Protein AF-A0A3D2IBA3-F1 (afdb_monomer)

Foldseek 3Di:
DPPPPADVPRDLADLVQQDAEDDPPDDFWDADADDDDPVNVVVLVVCCVPPVPDDDDDDPTRRDDDALVSLVVLLVSLLVTAQLNCRNCVVYDDPPDDQRRHSPNVVCPVVVSDDLVNSLVVLVVSCVVDVRPPNSSSVVNCVRPPVVVVVVVCCVVQPVVVVPDDPPPDDDDDDDD

Solvent-accessible surface area (backbone atoms only — not comparable to full-atom values): 10872 Å² total; per-residue (Å²): 110,41,86,88,89,32,44,62,93,74,51,94,71,48,70,86,63,20,65,39,76,69,59,93,85,61,80,68,53,83,78,86,63,48,81,76,44,74,67,55,55,53,50,49,53,51,45,51,76,76,46,71,88,52,93,80,80,90,69,88,68,39,82,64,56,89,46,48,69,53,39,51,52,49,52,50,50,26,57,77,56,21,37,56,48,24,14,40,38,63,71,44,83,52,99,92,55,93,56,64,37,60,68,82,49,63,70,39,46,75,74,62,48,37,53,72,64,60,54,49,52,49,52,55,52,49,46,73,80,37,97,46,42,62,41,15,54,51,48,57,46,40,50,52,74,40,53,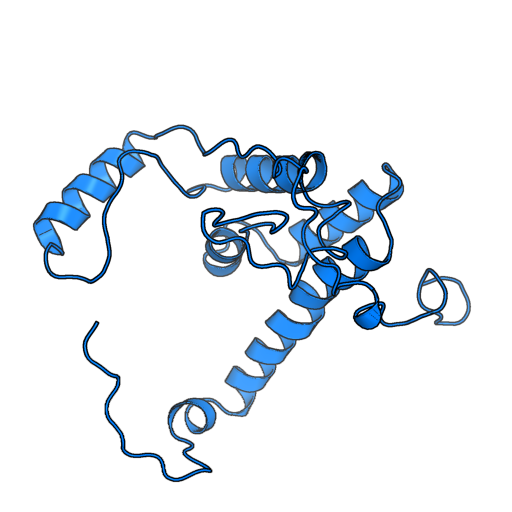51,47,50,53,51,54,47,44,74,75,47,46,69,51,76,79,66,67,59,94,84,67,80,79,80,74,84,75,88,131

Secondary structure (DSSP, 8-state):
-BTTTBPTTS-S--GGGS-PPPPTTPPPPP--PPPPPHHHHHHHHHHHHHHTTSSS---SS--S--SHHHHHHHHHHHHHHTGGGTTTTTT---TT-S-TT----HHHHHTTSS-HHHHHHHHHHHHHHS---HHHHHHHHIIIIIIIHHHHHHHHHHTHHHHH--TT---PPPPP-

pLDDT: mean 95.17, std 5.95, range [56.62, 98.75]

Sequence (177 aa):
IEGDDNPVGGDWTYDKDNRKKYPKKKAPPNIEFPEETDFYKKAREYVEENFANNYGELVEIQLYPTDFESSRKWLQQFFEQRFDEFGPYEDAIVSDKRILNHSVLTPMLNVGLLTPQFVVDGALKYAQENDIRINSLEGFIRQIIGWREFMRGLYEKKGTQERTENFWGFDRKIPDS

Nearest PDB structures (foldseek):
  8ijy-assembly1_A  TM=9.548E-01  e=8.605E-10  Synechococcus elongatus PCC 7942 = FACHB-805
  3zxs-assembly3_C  TM=9.561E-01  e=1.153E-09  Cereibacter sphaeroides 2.4.1
  5kcm-assembly2_B  TM=9.589E-01  e=1.842E-09  Agrobacterium fabrum str. C58
  3zxs-assembly2_B  TM=9.062E-01  e=4.986E-09  Cereibacter sphaeroides 2.4.1
  4dja-assembly1_A  TM=9.562E-01  e=4.615E-08  Agrobacterium fabrum str. C58

Mean predicted aligned error: 4.06 Å

Structure (mmCIF, N/CA/C/O backbone):
data_AF-A0A3D2IBA3-F1
#
_entry.id   AF-A0A3D2IBA3-F1
#
loop_
_atom_site.group_PDB
_atom_site.id
_atom_site.type_symbol
_atom_site.label_atom_id
_atom_site.label_alt_id
_atom_site.label_comp_id
_atom_site.label_asym_id
_atom_site.label_entity_id
_atom_site.label_seq_id
_atom_site.pdbx_PDB_ins_code
_atom_site.Cartn_x
_atom_site.Cartn_y
_atom_site.Cartn_z
_atom_site.occupancy
_atom_site.B_iso_or_equiv
_atom_site.auth_seq_id
_atom_site.auth_comp_id
_atom_site.auth_asym_id
_atom_site.auth_atom_id
_atom_site.pdbx_PDB_model_num
ATOM 1 N N . ILE A 1 1 ? 1.642 -6.058 23.856 1.00 58.66 1 ILE A N 1
ATOM 2 C CA . ILE A 1 1 ? 1.523 -7.224 24.753 1.00 58.66 1 ILE A CA 1
ATOM 3 C C . ILE A 1 1 ? 0.960 -6.674 26.047 1.00 58.66 1 ILE A C 1
ATOM 5 O O . ILE A 1 1 ? 1.588 -5.795 26.632 1.00 58.66 1 ILE A O 1
ATOM 9 N N . GLU A 1 2 ? -0.261 -7.065 26.396 1.00 63.31 2 GLU A N 1
ATOM 10 C CA . GLU A 1 2 ? -0.737 -6.908 27.774 1.00 63.31 2 GLU A CA 1
ATOM 11 C C . GLU A 1 2 ? -0.032 -7.982 28.614 1.00 63.31 2 GLU A C 1
ATOM 13 O O . GLU A 1 2 ? 0.415 -8.981 28.053 1.00 63.31 2 GLU A O 1
ATOM 18 N N . GLY A 1 3 ? 0.163 -7.759 29.916 1.00 56.62 3 GLY A N 1
ATOM 19 C CA . GLY A 1 3 ? 0.902 -8.699 30.772 1.00 56.62 3 GLY A CA 1
ATOM 20 C C . GLY A 1 3 ? 0.504 -10.174 30.568 1.00 56.62 3 GLY A C 1
ATOM 21 O O . GLY A 1 3 ? -0.624 -10.478 30.176 1.00 56.62 3 GLY A O 1
ATOM 22 N N . ASP A 1 4 ? 1.454 -11.073 30.838 1.00 69.69 4 ASP A N 1
ATOM 23 C CA . ASP A 1 4 ? 1.358 -12.533 30.652 1.00 69.69 4 ASP A CA 1
ATOM 24 C C . ASP A 1 4 ? 1.342 -13.017 29.185 1.00 69.69 4 ASP A C 1
ATOM 26 O O . ASP A 1 4 ? 0.601 -13.933 28.839 1.00 69.69 4 ASP A O 1
ATOM 30 N N . ASP A 1 5 ? 2.170 -12.419 28.317 1.00 82.81 5 ASP A N 1
ATOM 31 C CA . ASP A 1 5 ? 2.342 -12.808 26.900 1.00 82.81 5 ASP A CA 1
ATOM 32 C C . ASP A 1 5 ? 1.054 -12.762 26.051 1.00 82.81 5 ASP A C 1
ATOM 34 O O . ASP A 1 5 ? 0.981 -13.342 24.964 1.00 82.81 5 ASP A O 1
ATOM 38 N N . ASN A 1 6 ? 0.039 -12.024 26.508 1.00 85.94 6 ASN A N 1
ATOM 39 C CA . ASN A 1 6 ? -1.243 -11.929 25.821 1.00 85.94 6 ASN A CA 1
ATOM 40 C C . ASN A 1 6 ? -1.256 -10.799 24.773 1.00 85.94 6 ASN A C 1
ATOM 42 O O . ASN A 1 6 ? -0.669 -9.720 24.976 1.00 85.94 6 ASN A O 1
ATOM 46 N N . PRO A 1 7 ? -1.940 -11.004 23.632 1.00 90.75 7 PRO A N 1
ATOM 47 C CA . PRO A 1 7 ? -2.146 -9.941 22.664 1.00 90.75 7 PRO A CA 1
ATOM 48 C C . PRO A 1 7 ? -3.052 -8.861 23.266 1.00 90.75 7 PRO A C 1
ATOM 50 O O . PRO A 1 7 ? -3.973 -9.144 24.032 1.00 90.75 7 PRO A O 1
ATOM 53 N N . VAL A 1 8 ? -2.786 -7.607 22.900 1.00 87.12 8 VAL A N 1
ATOM 54 C CA . VAL A 1 8 ? -3.670 -6.485 23.253 1.00 87.12 8 VAL A CA 1
ATOM 55 C C . VAL A 1 8 ? -5.057 -6.774 22.677 1.00 87.12 8 VAL A C 1
ATOM 57 O O . VAL A 1 8 ? -5.151 -7.187 21.524 1.00 87.12 8 VAL A O 1
ATOM 60 N N . GLY A 1 9 ? -6.114 -6.580 23.470 1.00 87.38 9 GLY A N 1
ATOM 61 C CA . GLY A 1 9 ? -7.497 -6.859 23.058 1.00 87.38 9 GLY A CA 1
ATOM 62 C C . GLY A 1 9 ? -7.925 -8.334 23.089 1.00 87.38 9 GLY A C 1
ATOM 63 O O . GLY A 1 9 ? -9.082 -8.628 22.781 1.00 87.38 9 GLY A O 1
ATOM 64 N N . GLY A 1 10 ? -7.039 -9.250 23.490 1.00 90.75 10 GLY A N 1
ATOM 65 C CA . GLY A 1 10 ? -7.365 -10.644 23.810 1.00 90.75 10 GLY A CA 1
ATOM 66 C C . GLY A 1 10 ? -7.195 -11.657 22.674 1.00 90.75 10 GLY A C 1
ATOM 67 O O . GLY A 1 10 ? -6.967 -12.829 22.965 1.00 90.75 10 GLY A O 1
ATOM 68 N N . ASP A 1 11 ? -7.211 -11.232 21.408 1.00 92.12 11 ASP A N 1
ATOM 69 C CA . ASP A 1 11 ? -7.050 -12.122 20.253 1.00 92.12 11 ASP A CA 1
ATOM 70 C C . ASP A 1 11 ? -5.811 -11.766 19.420 1.00 92.12 11 ASP A C 1
ATOM 72 O O . ASP A 1 11 ? -5.468 -10.604 19.219 1.00 92.12 11 ASP A O 1
ATOM 76 N N . TRP A 1 12 ? -5.140 -12.788 18.882 1.00 90.00 12 TRP A N 1
ATOM 77 C CA . TRP A 1 12 ? -3.989 -12.603 17.985 1.00 90.00 12 TRP A CA 1
ATOM 78 C C . TRP A 1 12 ? -4.382 -12.131 16.584 1.00 90.00 12 TRP A C 1
ATOM 80 O O . TRP A 1 12 ? -3.519 -11.695 15.827 1.00 90.00 12 TRP A O 1
ATOM 90 N N . THR A 1 13 ? -5.652 -12.276 16.204 1.00 93.12 13 THR A N 1
ATOM 91 C CA . THR A 1 13 ? -6.129 -11.882 14.881 1.00 93.12 13 THR A CA 1
ATOM 92 C C . THR A 1 13 ? -7.602 -11.503 14.893 1.00 93.12 13 THR A C 1
ATOM 94 O O . THR A 1 13 ? -8.427 -12.202 15.482 1.00 93.12 13 THR A O 1
ATOM 97 N N . TYR A 1 14 ? -7.930 -10.439 14.159 1.00 94.75 14 TYR A N 1
A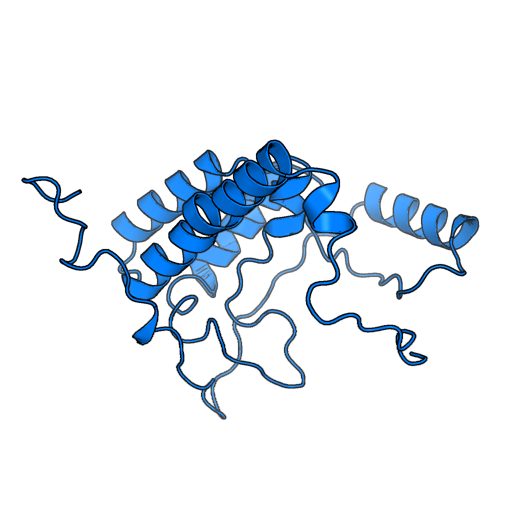TOM 98 C CA . TYR A 1 14 ? -9.297 -9.948 13.966 1.00 94.75 14 TYR A CA 1
ATOM 99 C C . TYR A 1 14 ? -9.740 -10.026 12.495 1.00 94.75 14 TYR A C 1
ATOM 101 O O . TYR A 1 14 ? -10.667 -9.344 12.071 1.00 94.75 14 TYR A O 1
ATOM 109 N N . ASP A 1 15 ? -9.101 -10.887 11.694 1.00 92.50 15 ASP A N 1
ATOM 110 C CA . ASP A 1 15 ? -9.332 -11.018 10.244 1.00 92.50 15 ASP A CA 1
ATOM 111 C C . ASP A 1 15 ? -10.808 -11.246 9.863 1.00 92.50 15 ASP A C 1
ATOM 113 O O . ASP A 1 15 ? -11.286 -10.800 8.820 1.00 92.50 15 ASP A O 1
ATOM 117 N N . LYS A 1 16 ? -11.572 -11.911 10.739 1.00 93.19 16 LYS A N 1
ATOM 118 C CA . LYS A 1 16 ? -13.008 -12.156 10.532 1.00 93.19 16 LYS A CA 1
ATOM 119 C C . LYS A 1 16 ? -13.828 -10.862 10.488 1.00 93.19 16 LYS A C 1
ATOM 121 O O . LYS A 1 16 ? -14.865 -10.837 9.825 1.00 93.19 16 LYS A O 1
ATOM 126 N N . ASP A 1 17 ? -13.358 -9.803 11.142 1.00 93.56 17 ASP A N 1
ATOM 127 C CA . ASP A 1 17 ? -14.029 -8.505 11.202 1.00 93.56 17 ASP A CA 1
ATOM 128 C C . ASP A 1 17 ? -13.698 -7.604 9.997 1.00 93.56 17 ASP A C 1
ATOM 130 O O . ASP A 1 17 ? -14.355 -6.574 9.800 1.00 93.56 17 ASP A O 1
ATOM 134 N N . ASN A 1 18 ? -12.745 -8.015 9.147 1.00 94.69 18 ASN A N 1
ATOM 135 C CA . ASN A 1 18 ? -12.189 -7.215 8.048 1.00 94.69 18 ASN A CA 1
ATOM 136 C C . ASN A 1 18 ? -12.875 -7.426 6.682 1.00 94.69 18 ASN A C 1
ATOM 138 O O . ASN A 1 18 ? -12.339 -7.113 5.622 1.00 94.69 18 ASN A O 1
ATOM 142 N N . ARG A 1 19 ? -14.099 -7.967 6.695 1.00 94.94 19 ARG A N 1
ATOM 143 C CA . ARG A 1 19 ? -14.798 -8.450 5.487 1.00 94.94 19 ARG A CA 1
ATOM 144 C C . ARG A 1 19 ? -16.116 -7.733 5.211 1.00 94.94 19 ARG A C 1
ATOM 146 O O . ARG A 1 19 ? -17.029 -8.297 4.595 1.00 94.94 19 ARG A O 1
ATOM 153 N N . LYS A 1 20 ? -16.293 -6.512 5.724 1.00 95.62 20 LYS A N 1
ATOM 154 C CA . LYS A 1 20 ? -17.552 -5.779 5.537 1.00 95.62 20 LYS A CA 1
ATOM 155 C C . LYS A 1 20 ? -17.635 -5.252 4.108 1.00 95.62 20 LYS A C 1
ATOM 157 O O . LYS A 1 20 ? -16.660 -4.834 3.494 1.00 95.62 20 LYS A O 1
ATOM 162 N N . LYS A 1 21 ? -18.858 -5.222 3.578 1.00 95.38 21 LYS A N 1
ATOM 163 C CA . LYS A 1 21 ? -19.135 -4.582 2.288 1.00 95.38 21 LYS A CA 1
ATOM 164 C C . LYS A 1 21 ? -18.985 -3.070 2.415 1.00 95.38 21 LYS A C 1
ATOM 166 O O . LYS A 1 21 ? -19.461 -2.491 3.394 1.00 95.38 21 LYS A O 1
ATOM 171 N N . TYR A 1 22 ? -18.439 -2.435 1.380 1.00 95.38 22 TYR A N 1
ATOM 172 C CA . TYR A 1 22 ? -18.417 -0.978 1.308 1.00 95.38 22 TYR A CA 1
ATOM 173 C C . TYR A 1 22 ? -19.853 -0.416 1.293 1.00 95.38 22 TYR A C 1
ATOM 175 O O . TYR A 1 22 ? -20.671 -0.861 0.475 1.00 95.38 22 TYR A O 1
ATOM 183 N N . PRO A 1 23 ? -20.218 0.540 2.168 1.00 95.38 23 PRO A N 1
ATOM 184 C CA . PRO A 1 23 ? -21.577 1.062 2.203 1.00 95.38 23 PRO A CA 1
ATOM 185 C C . PRO A 1 23 ? -21.908 1.851 0.930 1.00 95.38 23 PRO A C 1
ATOM 187 O O . PRO A 1 23 ? -21.215 2.800 0.579 1.00 95.38 23 PRO A O 1
ATOM 190 N N . LYS A 1 24 ? -23.032 1.525 0.275 1.00 90.88 24 LYS A N 1
ATOM 191 C CA . LYS A 1 24 ? -23.434 2.101 -1.030 1.00 90.88 24 LYS A CA 1
ATOM 192 C C . LYS A 1 24 ? -23.484 3.634 -1.092 1.00 90.88 24 LYS A C 1
ATOM 194 O O . LYS A 1 24 ? -23.355 4.194 -2.170 1.00 90.88 24 LYS A O 1
ATOM 199 N N . LYS A 1 25 ? -23.761 4.300 0.033 1.00 92.12 25 LYS A N 1
ATOM 200 C CA . LYS A 1 25 ? -23.906 5.766 0.121 1.00 92.12 25 LYS A CA 1
ATOM 201 C C . LYS A 1 25 ? -22.708 6.453 0.778 1.00 92.12 25 LYS A C 1
ATOM 203 O O . LYS A 1 25 ? -22.744 7.664 0.968 1.00 92.12 25 LYS A O 1
ATOM 208 N N . LYS A 1 26 ? -21.688 5.694 1.182 1.00 93.88 26 LYS A N 1
ATOM 209 C CA . LYS A 1 26 ? -20.496 6.254 1.811 1.00 93.88 26 LYS A CA 1
ATOM 210 C C . LYS A 1 26 ? -19.559 6.756 0.719 1.00 93.88 26 LYS A C 1
ATOM 212 O O . LYS A 1 26 ? -19.256 6.025 -0.221 1.00 93.88 26 LYS A O 1
ATOM 217 N N . ALA A 1 27 ? -19.116 8.001 0.851 1.00 92.50 27 ALA A N 1
ATOM 218 C CA . ALA A 1 27 ? -18.045 8.526 0.022 1.00 92.50 27 ALA A CA 1
ATOM 219 C C . ALA A 1 27 ? -16.713 7.904 0.474 1.00 92.50 27 ALA A C 1
ATOM 221 O O . ALA A 1 27 ? -16.445 7.884 1.680 1.00 92.50 27 ALA A O 1
ATOM 222 N N . PRO A 1 28 ? -15.889 7.398 -0.455 1.00 92.75 28 PRO A N 1
ATOM 223 C CA . PRO A 1 28 ? -14.533 6.988 -0.138 1.00 92.75 28 PRO A CA 1
ATOM 224 C C . PRO A 1 28 ? -13.697 8.125 0.441 1.00 92.75 28 PRO A C 1
ATOM 226 O O . PRO A 1 28 ? -13.956 9.285 0.104 1.00 92.75 28 PRO A O 1
ATOM 229 N N . PRO A 1 29 ? -12.696 7.803 1.278 1.00 94.00 29 PRO A N 1
ATOM 230 C CA . PRO A 1 29 ? -11.747 8.790 1.767 1.00 94.00 29 PRO A CA 1
ATOM 231 C C . PRO A 1 29 ? -11.132 9.591 0.619 1.00 94.00 29 PRO A C 1
ATOM 233 O O . PRO A 1 29 ? -10.816 9.033 -0.437 1.00 94.00 29 PRO A O 1
ATOM 236 N N . ASN A 1 30 ? -10.954 10.895 0.834 1.00 91.56 30 ASN A N 1
ATOM 237 C CA . ASN A 1 30 ? -10.221 11.728 -0.108 1.00 91.56 30 ASN A CA 1
ATOM 238 C C . ASN A 1 30 ? -8.740 11.325 -0.126 1.00 91.56 30 ASN A C 1
ATOM 240 O O . ASN A 1 30 ? -8.192 10.873 0.884 1.00 91.56 30 ASN A O 1
ATOM 244 N N . ILE A 1 31 ? -8.097 11.490 -1.279 1.00 94.50 31 ILE A N 1
ATOM 245 C CA . ILE A 1 31 ? -6.684 11.169 -1.467 1.00 94.50 31 ILE A CA 1
ATOM 246 C C . ILE A 1 31 ? -6.017 12.382 -2.078 1.00 94.50 31 ILE A C 1
ATOM 248 O O . ILE A 1 31 ? -6.330 12.775 -3.201 1.00 94.50 31 ILE A O 1
ATOM 252 N N . GLU A 1 32 ? -5.094 12.961 -1.326 1.00 95.81 32 GLU A N 1
ATOM 253 C CA . GLU A 1 32 ? -4.266 14.053 -1.814 1.00 95.81 32 GLU A CA 1
ATOM 254 C C . GLU A 1 32 ? -2.994 13.441 -2.389 1.00 95.81 32 GLU A C 1
ATOM 256 O O . GLU A 1 32 ? -2.182 12.855 -1.665 1.00 95.81 32 GLU A O 1
ATOM 261 N N . PHE A 1 33 ? -2.867 13.511 -3.712 1.00 96.44 33 PHE A N 1
ATOM 262 C CA . PHE A 1 33 ? -1.684 13.032 -4.413 1.00 96.44 33 PHE A CA 1
ATOM 263 C C . PHE A 1 33 ? -0.476 13.940 -4.144 1.00 96.44 33 PHE A C 1
ATOM 265 O O . PHE A 1 33 ? -0.660 15.127 -3.863 1.00 96.44 33 PHE A O 1
ATOM 272 N N . PRO A 1 34 ? 0.755 13.398 -4.207 1.00 95.62 34 PRO A N 1
ATOM 273 C CA . PRO A 1 34 ? 1.966 14.201 -4.119 1.00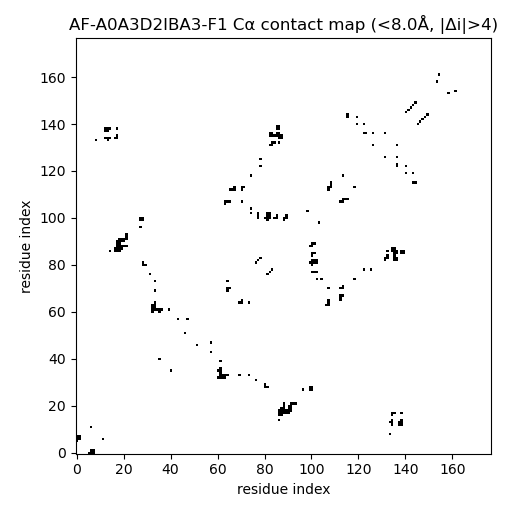 95.62 34 PRO A CA 1
ATOM 274 C C . PRO A 1 34 ? 1.961 15.361 -5.112 1.00 95.62 34 PRO A C 1
ATOM 276 O O . PRO A 1 34 ? 1.457 15.243 -6.230 1.00 95.62 34 PRO A O 1
ATOM 279 N N . GLU A 1 35 ? 2.581 16.466 -4.708 1.00 93.12 35 GLU A N 1
ATOM 280 C CA . GLU A 1 35 ? 2.857 17.564 -5.625 1.00 93.12 35 GLU A CA 1
ATOM 281 C C . GLU A 1 35 ? 3.770 17.084 -6.753 1.00 93.12 35 GLU A C 1
ATOM 283 O O . GLU A 1 35 ? 4.733 16.345 -6.534 1.00 93.12 35 GLU A O 1
ATOM 288 N N . GLU A 1 36 ? 3.454 17.516 -7.969 1.00 94.00 36 GLU A N 1
ATOM 289 C CA . GLU A 1 36 ? 4.253 17.199 -9.140 1.00 94.00 36 GLU A CA 1
ATOM 290 C C . GLU A 1 36 ? 5.620 17.885 -9.045 1.00 94.00 36 GLU A C 1
ATOM 292 O O . GLU A 1 36 ? 5.722 19.102 -8.878 1.00 94.00 36 GLU A O 1
ATOM 297 N N . THR A 1 37 ? 6.684 17.100 -9.192 1.00 95.38 37 THR A N 1
ATOM 298 C CA . THR A 1 37 ? 8.056 17.614 -9.180 1.00 95.38 37 THR A CA 1
ATOM 299 C C . THR A 1 37 ? 8.629 17.732 -10.592 1.00 95.38 37 THR A C 1
ATOM 301 O O . THR A 1 37 ? 8.270 16.979 -11.499 1.00 95.38 37 THR A O 1
ATOM 304 N N . ASP A 1 38 ? 9.610 18.617 -10.784 1.00 96.19 38 ASP A N 1
ATOM 305 C CA . ASP A 1 38 ? 10.358 18.688 -12.050 1.00 96.19 38 ASP A CA 1
ATOM 306 C C . ASP A 1 38 ? 11.070 17.366 -12.382 1.00 96.19 38 ASP A C 1
ATOM 308 O O . ASP A 1 38 ? 11.260 17.030 -13.552 1.00 96.19 38 ASP A O 1
ATOM 312 N N . PHE A 1 39 ? 11.453 16.594 -11.358 1.00 96.00 39 PHE A N 1
ATOM 313 C CA . PHE A 1 39 ? 12.013 15.255 -11.536 1.00 96.00 39 PHE A CA 1
ATOM 314 C C . PHE A 1 39 ? 10.985 14.284 -12.113 1.00 96.00 39 PHE A C 1
ATOM 316 O O . PHE A 1 39 ? 11.321 13.533 -13.024 1.00 96.00 39 PHE A O 1
ATOM 323 N N . TYR A 1 40 ? 9.739 14.327 -11.636 1.00 96.69 40 TYR A N 1
ATOM 324 C CA . TYR A 1 40 ? 8.662 13.500 -12.173 1.00 96.69 40 TYR A CA 1
ATOM 325 C C . TYR A 1 40 ? 8.369 13.826 -13.639 1.00 96.69 40 TYR A C 1
ATOM 327 O O . TYR A 1 40 ? 8.314 12.910 -14.457 1.00 96.69 40 TYR A O 1
ATOM 335 N N . LYS A 1 41 ? 8.286 15.114 -13.999 1.00 96.62 41 LYS A N 1
ATOM 336 C CA . LYS A 1 41 ? 8.089 15.547 -15.396 1.00 96.62 41 LYS A CA 1
ATOM 337 C C . LYS A 1 41 ? 9.160 14.985 -16.325 1.00 96.62 41 LYS A C 1
ATOM 339 O O . LYS A 1 41 ? 8.838 14.336 -17.315 1.00 96.62 41 LYS A O 1
ATOM 344 N N . LYS A 1 42 ? 10.431 15.173 -15.956 1.00 97.44 42 LYS A N 1
ATOM 345 C CA . LYS A 1 42 ? 11.579 14.674 -16.727 1.00 97.44 42 LYS A CA 1
ATOM 346 C C . LYS A 1 42 ? 11.598 13.150 -16.810 1.00 97.44 42 LYS A C 1
ATOM 348 O O . LYS A 1 42 ? 11.902 12.602 -17.862 1.00 97.44 42 LYS A O 1
ATOM 353 N N . ALA A 1 43 ? 11.272 12.461 -15.715 1.00 96.81 43 ALA A N 1
ATOM 354 C CA . ALA A 1 43 ? 11.192 11.005 -15.701 1.00 96.81 43 ALA A CA 1
ATOM 355 C C . ALA A 1 43 ? 10.077 10.500 -16.627 1.00 96.81 43 ALA A C 1
ATOM 357 O O . ALA A 1 43 ? 10.297 9.557 -17.378 1.00 96.81 43 ALA A O 1
ATOM 358 N N . ARG A 1 44 ? 8.909 11.149 -16.616 1.00 96.44 44 ARG A N 1
ATOM 359 C CA . ARG A 1 44 ? 7.789 10.828 -17.504 1.00 96.44 44 ARG A CA 1
ATOM 360 C C . ARG A 1 44 ? 8.169 11.011 -18.973 1.00 96.44 44 ARG A C 1
ATOM 362 O O . ARG A 1 44 ? 7.968 10.090 -19.750 1.00 96.44 44 ARG A O 1
ATOM 369 N N . GLU A 1 45 ? 8.758 12.150 -19.336 1.00 97.00 45 GLU A N 1
ATOM 370 C CA . GLU A 1 45 ? 9.239 12.415 -20.704 1.00 97.00 45 GLU A CA 1
ATOM 371 C C . GLU A 1 45 ? 10.263 11.369 -21.158 1.00 97.00 45 GLU A C 1
ATOM 373 O O . GLU A 1 45 ? 10.138 10.805 -22.242 1.00 97.00 45 GLU A O 1
ATOM 378 N N . TYR A 1 46 ? 11.231 11.048 -20.296 1.00 98.12 46 TYR A N 1
ATOM 379 C CA . TYR A 1 46 ? 12.231 10.024 -20.579 1.00 98.12 46 TYR A CA 1
ATOM 380 C C . TYR A 1 46 ? 11.599 8.644 -20.799 1.00 98.12 46 TYR A C 1
ATOM 382 O O . TYR A 1 46 ? 11.983 7.927 -21.724 1.00 98.12 46 TYR A O 1
ATOM 390 N N . VAL A 1 47 ? 10.642 8.250 -19.954 1.00 98.00 47 VAL A N 1
ATOM 391 C CA . VAL A 1 47 ? 9.988 6.942 -20.073 1.00 98.00 47 VAL A CA 1
ATOM 392 C C . VAL A 1 47 ? 9.125 6.871 -21.330 1.00 98.00 47 VAL A C 1
ATOM 394 O O . VAL A 1 47 ? 9.177 5.858 -22.020 1.00 98.00 47 VAL A O 1
ATOM 397 N N . GLU A 1 48 ? 8.403 7.940 -21.664 1.00 96.44 48 GLU A N 1
ATOM 398 C CA . GLU A 1 48 ? 7.616 8.028 -22.898 1.00 96.44 48 GLU A CA 1
ATOM 399 C C . GLU A 1 48 ? 8.514 7.875 -24.136 1.00 96.44 48 GLU A C 1
ATOM 401 O O . GLU A 1 48 ? 8.232 7.068 -25.015 1.00 96.44 48 GLU A O 1
ATOM 406 N N . GLU A 1 49 ? 9.653 8.575 -24.179 1.00 97.94 49 GLU A N 1
ATOM 407 C CA . GLU A 1 49 ? 10.581 8.513 -25.315 1.00 97.94 49 GLU A CA 1
ATOM 408 C C . GLU A 1 49 ? 11.228 7.127 -25.479 1.00 97.94 49 GLU A C 1
ATOM 410 O O . GLU A 1 49 ? 11.413 6.649 -26.599 1.00 97.94 49 GLU A O 1
ATOM 415 N N . ASN A 1 50 ? 11.577 6.467 -24.372 1.00 98.38 50 ASN A N 1
ATOM 416 C CA . ASN A 1 50 ? 12.414 5.264 -24.407 1.00 98.38 50 ASN A CA 1
ATOM 417 C C . ASN A 1 50 ? 11.626 3.951 -24.263 1.00 98.38 50 ASN A C 1
ATOM 419 O O . ASN A 1 50 ? 12.147 2.888 -24.605 1.00 98.38 50 ASN A O 1
ATOM 423 N N . PHE A 1 51 ? 10.387 3.998 -23.766 1.00 97.88 51 PHE A N 1
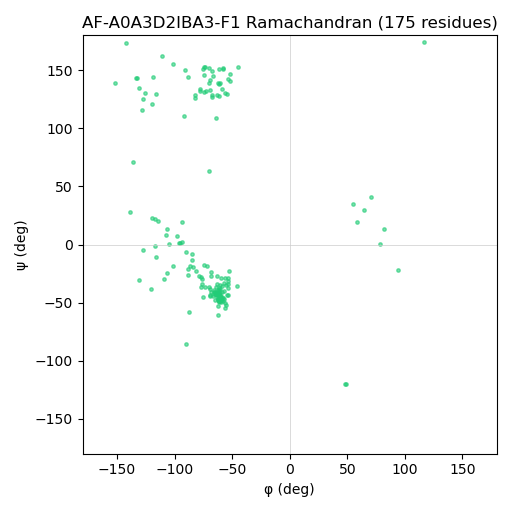ATOM 424 C CA . PHE A 1 51 ? 9.606 2.812 -23.397 1.00 97.88 51 PHE A CA 1
ATOM 425 C C . PHE A 1 51 ? 8.121 2.892 -23.797 1.00 97.88 51 PHE A C 1
ATOM 427 O O . PHE A 1 51 ? 7.297 2.212 -23.187 1.00 97.88 51 PHE A O 1
ATOM 434 N N . ALA A 1 52 ? 7.776 3.640 -24.852 1.00 95.94 52 ALA A N 1
ATOM 435 C CA . ALA A 1 52 ? 6.396 3.838 -25.333 1.00 95.94 52 ALA A CA 1
ATOM 436 C C . ALA A 1 52 ? 5.579 2.552 -25.597 1.00 95.94 52 ALA A C 1
ATOM 438 O O . ALA A 1 52 ? 4.355 2.589 -25.613 1.00 95.94 52 ALA A O 1
ATOM 439 N N . ASN A 1 53 ? 6.239 1.411 -25.828 1.00 95.81 53 ASN A N 1
ATOM 440 C CA . ASN A 1 53 ? 5.574 0.132 -26.111 1.00 95.81 53 ASN A CA 1
ATOM 441 C C . ASN A 1 53 ? 5.378 -0.754 -24.864 1.00 95.81 53 ASN A C 1
ATOM 443 O O . ASN A 1 53 ? 4.910 -1.887 -24.990 1.00 95.81 53 ASN A O 1
ATOM 447 N N . ASN A 1 54 ? 5.780 -0.294 -23.675 1.00 96.50 54 ASN A N 1
ATOM 448 C CA . ASN A 1 54 ? 5.547 -1.028 -22.433 1.00 96.50 54 ASN A CA 1
ATOM 449 C C . ASN A 1 54 ? 4.079 -0.912 -21.999 1.00 96.50 54 ASN A C 1
ATOM 451 O O . ASN A 1 54 ? 3.423 0.094 -22.242 1.00 96.50 54 ASN A O 1
ATOM 455 N N . TYR A 1 55 ? 3.571 -1.932 -21.303 1.00 94.31 55 TYR A N 1
ATOM 456 C CA . TYR A 1 55 ? 2.217 -1.895 -20.747 1.00 94.31 55 TYR A CA 1
ATOM 457 C C . TYR A 1 55 ? 2.040 -0.775 -19.716 1.00 94.31 55 TYR A C 1
ATOM 459 O O . TYR A 1 55 ? 2.870 -0.606 -18.819 1.00 94.31 55 TYR A O 1
ATOM 467 N N . GLY A 1 56 ? 0.887 -0.108 -19.787 1.00 93.44 56 GLY A N 1
ATOM 468 C CA . GLY A 1 56 ? 0.473 0.943 -18.863 1.00 93.44 56 GLY A CA 1
ATOM 469 C C . GLY A 1 56 ? 0.304 2.290 -19.555 1.00 93.44 56 GLY A C 1
ATOM 470 O O . GLY A 1 56 ? 0.589 2.440 -20.737 1.00 93.44 56 GLY A O 1
ATOM 471 N N . GLU A 1 57 ? -0.178 3.268 -18.797 1.00 93.56 57 GLU A N 1
ATOM 472 C CA . GLU A 1 57 ? -0.351 4.645 -19.257 1.00 93.56 57 GLU 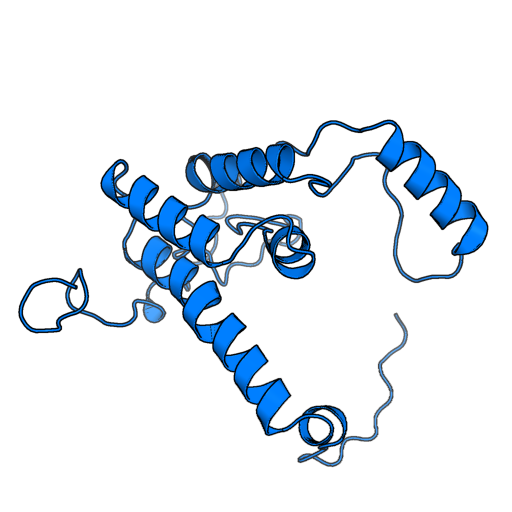A CA 1
ATOM 473 C C . GLU A 1 57 ? 0.370 5.576 -18.284 1.00 93.56 57 GLU A C 1
ATOM 475 O O . GLU A 1 57 ? 0.189 5.483 -17.063 1.00 93.56 57 GLU A O 1
ATOM 480 N N . LEU A 1 58 ? 1.188 6.480 -18.822 1.00 94.44 58 LEU A N 1
ATOM 481 C CA . LEU A 1 58 ? 1.741 7.583 -18.049 1.00 94.44 58 LEU A CA 1
ATOM 482 C C . LEU A 1 58 ? 0.668 8.660 -17.877 1.00 94.44 58 LEU A C 1
ATOM 484 O O . LEU A 1 58 ? -0.016 9.044 -18.822 1.00 94.44 58 LEU A O 1
ATOM 488 N N . VAL A 1 59 ? 0.525 9.158 -16.653 1.00 94.38 59 VAL A N 1
ATOM 489 C CA . VAL A 1 59 ? -0.419 10.230 -16.317 1.00 94.38 59 VAL A CA 1
ATOM 490 C C . VAL A 1 59 ? 0.333 11.505 -15.966 1.00 94.38 59 VAL A C 1
ATOM 492 O O . VAL A 1 59 ? 1.526 11.479 -15.672 1.00 94.38 59 VAL A O 1
ATOM 495 N N . GLU A 1 60 ? -0.357 12.644 -15.999 1.00 92.94 60 GLU A N 1
ATOM 496 C CA . GLU A 1 60 ? 0.253 13.913 -15.591 1.00 92.94 60 GLU A CA 1
ATOM 497 C C . GLU A 1 60 ? 0.366 14.078 -14.082 1.00 92.94 60 GLU A C 1
ATOM 499 O O . GLU A 1 60 ? 1.272 14.740 -13.593 1.00 92.94 60 GLU A O 1
ATOM 504 N N . ILE A 1 61 ? -0.523 13.438 -13.331 1.00 93.94 61 ILE A N 1
ATOM 505 C CA . ILE A 1 61 ? -0.528 13.543 -11.878 1.00 93.94 61 ILE A CA 1
ATOM 506 C C . ILE A 1 61 ? 0.497 12.571 -11.302 1.00 93.94 61 ILE A C 1
ATOM 508 O O . ILE A 1 61 ? 0.413 11.362 -11.528 1.00 93.94 61 ILE A O 1
ATOM 512 N N . GLN A 1 62 ? 1.413 13.080 -10.481 1.00 95.88 62 GLN A N 1
ATOM 513 C CA . GLN A 1 62 ? 2.339 12.240 -9.736 1.00 95.88 62 GLN A CA 1
ATOM 514 C C . GLN A 1 62 ? 1.571 11.353 -8.745 1.00 95.88 62 GLN A C 1
ATOM 516 O O . GLN A 1 62 ? 1.037 11.820 -7.746 1.00 95.88 62 GLN A O 1
ATOM 521 N N . LEU A 1 63 ? 1.510 10.048 -9.026 1.00 95.12 63 LEU A N 1
ATOM 522 C CA . LEU A 1 63 ? 0.706 9.106 -8.236 1.00 95.12 63 LEU A CA 1
ATOM 523 C C . LEU A 1 63 ? 1.363 8.686 -6.915 1.00 95.12 63 LEU A C 1
ATOM 525 O O . LEU A 1 63 ? 0.655 8.317 -5.980 1.00 95.12 63 LEU A O 1
ATOM 529 N N . TYR A 1 64 ? 2.697 8.718 -6.840 1.00 96.25 64 TYR A N 1
ATOM 530 C CA . TYR A 1 64 ? 3.456 8.175 -5.712 1.00 96.25 64 TYR A CA 1
ATOM 531 C C . TYR A 1 64 ? 4.546 9.139 -5.225 1.00 96.25 64 TYR A C 1
ATOM 533 O O . TYR A 1 64 ? 5.184 9.815 -6.042 1.00 96.25 64 TYR A O 1
ATOM 541 N N . PRO A 1 65 ? 4.787 9.195 -3.903 1.00 97.50 65 PRO A N 1
ATOM 542 C CA . PRO A 1 65 ? 5.957 9.843 -3.329 1.00 97.50 65 PRO A CA 1
ATOM 543 C C . PRO A 1 65 ? 7.272 9.332 -3.923 1.00 97.50 65 PRO A C 1
ATOM 545 O O . PRO A 1 65 ? 7.428 8.138 -4.176 1.00 97.50 65 PRO A O 1
ATOM 548 N N . THR A 1 66 ? 8.231 10.237 -4.103 1.00 96.94 66 THR A N 1
ATOM 549 C CA . THR A 1 66 ? 9.554 9.938 -4.685 1.00 96.94 66 THR A CA 1
ATOM 550 C C . THR A 1 66 ? 10.710 10.186 -3.719 1.00 96.94 66 THR A C 1
ATOM 552 O O . THR A 1 66 ? 11.861 9.933 -4.062 1.00 96.94 66 THR A O 1
ATOM 555 N N . ASP A 1 67 ? 10.420 10.662 -2.509 1.00 97.44 67 ASP A N 1
ATOM 556 C CA . ASP A 1 67 ? 11.403 10.895 -1.453 1.00 97.44 67 ASP A CA 1
ATOM 557 C C . ASP A 1 67 ? 10.839 10.540 -0.066 1.00 97.44 67 ASP A C 1
ATOM 559 O O . ASP A 1 67 ? 9.658 10.210 0.091 1.00 97.44 67 ASP A O 1
ATOM 563 N N . PHE A 1 68 ? 11.699 10.585 0.954 1.00 98.25 68 PHE A N 1
ATOM 564 C CA . PHE A 1 68 ? 11.332 10.257 2.333 1.00 98.25 68 PHE A CA 1
ATOM 565 C C . PHE A 1 68 ? 10.251 11.195 2.898 1.00 98.25 68 PHE A C 1
ATOM 567 O O . PHE A 1 68 ? 9.294 10.728 3.514 1.00 98.25 68 PHE A O 1
ATOM 574 N N . GLU A 1 69 ? 10.359 12.508 2.677 1.00 98.06 69 GLU A N 1
ATOM 575 C CA . GLU A 1 69 ? 9.448 13.486 3.287 1.00 98.06 69 GLU A CA 1
ATOM 576 C C . GLU A 1 69 ? 8.032 13.404 2.714 1.00 98.06 69 GLU A C 1
ATOM 578 O O . GLU A 1 69 ? 7.053 13.395 3.464 1.00 98.06 69 GLU A O 1
ATOM 583 N N . SER A 1 70 ? 7.902 13.289 1.393 1.00 97.88 70 SER A N 1
ATOM 584 C CA . SER A 1 70 ? 6.620 13.047 0.727 1.00 97.88 70 SER A CA 1
ATOM 585 C C . SER A 1 70 ? 6.030 11.689 1.122 1.00 97.88 70 SER A C 1
ATOM 587 O O . SER A 1 70 ? 4.825 11.594 1.356 1.00 97.88 70 SER A O 1
ATOM 589 N N . SER A 1 71 ? 6.864 10.657 1.303 1.00 98.56 71 SER A N 1
ATOM 590 C CA . SER A 1 71 ? 6.416 9.337 1.773 1.00 98.56 71 SER A CA 1
ATOM 591 C C . SER A 1 71 ? 5.894 9.388 3.209 1.00 98.56 71 SER A C 1
ATOM 593 O O . SER A 1 71 ? 4.861 8.795 3.522 1.00 98.56 71 SER A O 1
ATOM 595 N N . ARG A 1 72 ? 6.563 10.145 4.085 1.00 98.56 72 ARG A N 1
ATOM 596 C CA . ARG A 1 72 ? 6.129 10.380 5.465 1.00 98.56 72 ARG A CA 1
ATOM 597 C C . ARG A 1 72 ? 4.799 11.134 5.519 1.00 98.56 72 ARG A C 1
ATOM 599 O O . ARG A 1 72 ? 3.927 10.759 6.297 1.00 98.56 72 ARG A O 1
ATOM 606 N N . LYS A 1 73 ? 4.615 12.160 4.678 1.00 98.38 73 LYS A N 1
ATOM 607 C CA . LYS A 1 73 ? 3.331 12.875 4.546 1.00 98.38 73 LYS A CA 1
ATOM 608 C C . LYS A 1 73 ? 2.215 11.952 4.051 1.00 98.38 73 LYS A C 1
ATOM 610 O O . LYS A 1 73 ? 1.117 11.982 4.594 1.00 98.38 73 LYS A O 1
ATOM 615 N N . TRP A 1 74 ? 2.504 11.093 3.074 1.00 98.56 74 TRP A N 1
ATOM 616 C CA . TRP A 1 74 ? 1.546 10.105 2.571 1.00 98.56 74 TRP A CA 1
ATOM 617 C C . TRP A 1 74 ? 1.109 9.109 3.653 1.00 98.56 74 TRP A C 1
ATOM 619 O O . TRP A 1 74 ? -0.079 8.809 3.781 1.00 98.56 74 TRP A O 1
ATOM 629 N N . LEU A 1 75 ? 2.055 8.627 4.468 1.00 98.75 75 LEU A N 1
ATOM 630 C CA . LEU A 1 75 ? 1.761 7.780 5.625 1.00 98.75 75 LEU A CA 1
ATOM 631 C C . LEU A 1 75 ? 0.863 8.496 6.645 1.00 98.75 75 LEU A C 1
ATOM 633 O O . LEU A 1 75 ? -0.119 7.915 7.102 1.00 98.75 75 LEU A O 1
ATOM 637 N N . GLN A 1 76 ? 1.157 9.759 6.959 1.00 98.50 76 GLN A N 1
ATOM 638 C CA . GLN A 1 76 ? 0.334 10.558 7.868 1.00 98.50 76 GLN A CA 1
ATOM 639 C C . GLN A 1 76 ? -1.098 10.734 7.336 1.00 98.50 76 GLN A C 1
ATOM 641 O O . GLN A 1 76 ? -2.059 10.516 8.067 1.00 98.50 76 GLN A O 1
ATOM 646 N N . GLN A 1 77 ? -1.253 11.029 6.042 1.00 98.38 77 GLN A N 1
ATOM 647 C CA . GLN A 1 77 ? -2.567 11.117 5.401 1.00 98.38 77 GLN A CA 1
ATOM 648 C C . GLN A 1 77 ? -3.334 9.787 5.484 1.00 98.38 77 GLN A C 1
ATOM 650 O O . GLN A 1 77 ? -4.546 9.782 5.688 1.00 98.38 77 GLN A O 1
ATOM 655 N N . PHE A 1 78 ? -2.652 8.643 5.339 1.00 98.62 78 PHE A N 1
ATOM 656 C CA . PHE A 1 78 ? -3.281 7.336 5.548 1.00 98.62 78 PHE A CA 1
ATOM 657 C C . PHE A 1 78 ? -3.825 7.199 6.975 1.00 98.62 78 PHE A C 1
ATOM 659 O O . PHE A 1 78 ? -4.982 6.804 7.134 1.00 98.62 78 PHE A O 1
ATOM 666 N N . PHE A 1 79 ? -3.030 7.555 7.986 1.00 98.56 79 PHE A N 1
ATOM 667 C CA . PHE A 1 79 ? -3.462 7.511 9.382 1.00 98.56 79 PHE A CA 1
ATOM 668 C C . PHE A 1 79 ? -4.709 8.359 9.633 1.00 98.56 79 PHE A C 1
ATOM 670 O O . PHE A 1 79 ? -5.679 7.863 10.199 1.00 98.56 79 PHE A O 1
ATOM 677 N N . GLU A 1 80 ? -4.723 9.587 9.123 1.00 97.88 80 GLU A N 1
ATOM 678 C CA . GLU A 1 80 ? -5.816 10.536 9.349 1.00 97.88 80 GLU A CA 1
ATOM 679 C C . GLU A 1 80 ? -7.096 10.204 8.579 1.00 97.88 80 GLU A C 1
ATOM 681 O O . GLU A 1 80 ? -8.195 10.422 9.083 1.00 97.88 80 GLU A O 1
ATOM 686 N N . GLN A 1 81 ? -6.974 9.700 7.350 1.00 97.44 81 GLN A N 1
ATOM 687 C CA . GLN A 1 81 ? -8.114 9.619 6.430 1.00 97.44 81 GLN A CA 1
ATOM 688 C C . GLN A 1 81 ? -8.647 8.199 6.236 1.00 97.44 81 GLN A C 1
ATOM 690 O O . GLN A 1 81 ? -9.791 8.020 5.817 1.00 97.44 81 GLN A O 1
ATOM 695 N N . ARG A 1 82 ? -7.818 7.173 6.458 1.00 98.00 82 ARG A N 1
ATOM 696 C CA . ARG A 1 82 ? -8.101 5.811 5.974 1.00 98.00 82 ARG A CA 1
ATOM 697 C C . ARG A 1 82 ? -7.939 4.725 7.031 1.00 98.00 82 ARG A C 1
ATOM 699 O O . ARG A 1 82 ? -8.669 3.737 6.964 1.00 98.00 82 ARG A O 1
ATOM 706 N N . PHE A 1 83 ? -7.032 4.912 7.988 1.00 98.50 83 PHE A N 1
ATOM 707 C CA . PHE A 1 83 ? -6.555 3.859 8.884 1.00 98.50 83 PHE A CA 1
ATOM 708 C C . PHE A 1 83 ? -7.635 3.262 9.788 1.00 98.50 83 PHE A C 1
ATOM 710 O O . PHE A 1 83 ? -7.733 2.043 9.871 1.00 98.50 83 PHE A O 1
ATOM 717 N N . ASP A 1 84 ? -8.506 4.078 10.383 1.00 98.12 84 ASP A N 1
ATOM 718 C CA . ASP A 1 84 ? -9.589 3.597 11.259 1.00 98.12 84 ASP A 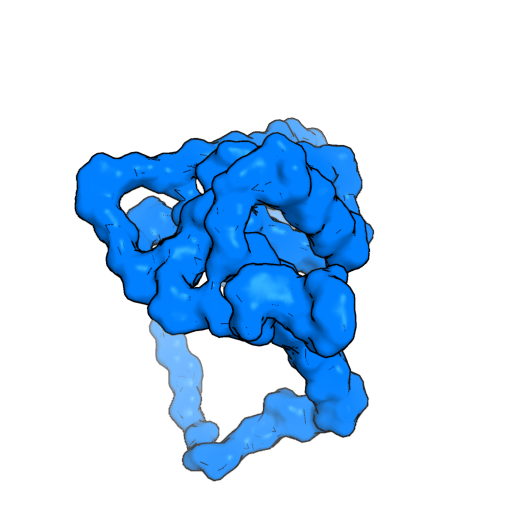CA 1
ATOM 719 C C . ASP A 1 84 ? -10.507 2.563 10.575 1.00 98.12 84 ASP A C 1
ATOM 721 O O . ASP A 1 84 ? -10.981 1.597 11.180 1.00 98.12 84 ASP A O 1
ATOM 725 N N . GLU A 1 85 ? -10.730 2.729 9.275 1.00 97.81 85 GLU A N 1
ATOM 726 C CA . GLU A 1 85 ? -11.585 1.868 8.456 1.00 97.81 85 GLU A CA 1
ATOM 727 C C . GLU A 1 85 ? -10.792 0.952 7.508 1.00 97.81 85 GLU A C 1
ATOM 729 O O . GLU A 1 85 ? -11.392 0.332 6.629 1.00 97.81 85 GLU A O 1
ATOM 734 N N . PHE A 1 86 ? -9.471 0.827 7.703 1.00 98.50 86 PHE A N 1
ATOM 735 C CA . PHE A 1 86 ? -8.626 -0.101 6.947 1.00 98.50 86 PHE A CA 1
ATOM 736 C C . PHE A 1 86 ? -9.138 -1.537 7.070 1.00 98.50 86 PHE A C 1
ATOM 738 O O . PHE A 1 86 ? -9.433 -2.160 6.057 1.00 98.50 86 PHE A O 1
ATOM 745 N N . GLY A 1 87 ? -9.302 -2.029 8.301 1.00 98.06 87 GLY A N 1
ATOM 746 C CA . GLY A 1 87 ? -9.750 -3.392 8.571 1.00 98.06 87 GLY A CA 1
ATOM 747 C C . GLY A 1 87 ? -11.153 -3.653 8.024 1.00 98.06 87 GLY A C 1
ATOM 748 O O . GLY A 1 87 ? -11.300 -4.485 7.137 1.00 98.06 87 GLY A O 1
ATOM 749 N N . PRO A 1 88 ? -12.200 -2.923 8.464 1.00 98.00 88 PRO A N 1
ATOM 750 C CA . PRO A 1 88 ? -13.576 -3.146 8.023 1.00 98.00 88 PRO A CA 1
ATOM 751 C C . PRO A 1 88 ? -13.771 -3.316 6.511 1.00 98.00 88 PRO A C 1
ATOM 753 O O . PRO A 1 88 ? -14.635 -4.097 6.113 1.00 98.00 88 PRO A O 1
ATOM 756 N N . TYR A 1 89 ? -13.006 -2.591 5.691 1.00 97.81 89 TYR A N 1
ATOM 757 C CA . TYR A 1 89 ? -13.140 -2.584 4.234 1.00 97.81 89 TYR A CA 1
ATOM 758 C C . TYR A 1 89 ? -11.924 -3.165 3.501 1.00 97.81 89 TYR A C 1
ATOM 760 O O . TYR A 1 89 ? -11.770 -2.892 2.313 1.00 97.81 89 TYR A O 1
ATOM 768 N N . GLU A 1 90 ? -11.093 -3.962 4.176 1.00 96.88 90 GLU A N 1
ATOM 769 C CA . GLU A 1 90 ? -9.867 -4.550 3.616 1.00 96.88 90 GLU A CA 1
ATOM 770 C C . GLU A 1 90 ? -10.156 -5.386 2.356 1.00 96.88 90 GLU A C 1
ATOM 772 O O . GLU A 1 90 ? -9.447 -5.266 1.361 1.00 96.88 90 GLU A O 1
ATOM 777 N N . ASP A 1 91 ? -11.258 -6.144 2.364 1.00 96.31 91 ASP A N 1
ATOM 778 C CA . ASP A 1 91 ? -11.693 -6.991 1.240 1.00 96.31 91 ASP A CA 1
ATOM 779 C C . ASP A 1 91 ? -12.687 -6.300 0.282 1.00 96.31 91 ASP A C 1
ATOM 781 O O . ASP A 1 91 ? -13.229 -6.920 -0.643 1.00 96.31 91 ASP A O 1
ATOM 785 N N . ALA A 1 92 ? -13.025 -5.031 0.515 1.00 95.94 92 ALA A N 1
ATOM 786 C CA . ALA A 1 92 ? -14.071 -4.370 -0.250 1.00 95.94 92 ALA A CA 1
ATOM 787 C C . ALA A 1 92 ? -13.579 -3.938 -1.642 1.00 95.94 92 ALA A C 1
ATOM 789 O O . ALA A 1 92 ? -12.566 -3.264 -1.780 1.00 95.94 92 ALA A O 1
ATOM 790 N N . ILE A 1 93 ? -14.361 -4.244 -2.683 1.00 94.69 93 ILE A N 1
ATOM 791 C CA . ILE A 1 93 ? -14.107 -3.792 -4.060 1.00 94.69 93 ILE A CA 1
ATOM 792 C C . ILE A 1 93 ? -15.254 -2.886 -4.514 1.00 94.69 93 ILE A C 1
ATOM 794 O O . ILE A 1 93 ? -16.429 -3.252 -4.414 1.00 94.69 93 ILE A O 1
ATOM 798 N N . VAL A 1 94 ? -14.911 -1.709 -5.041 1.00 93.88 94 VAL A N 1
ATOM 799 C CA . VAL A 1 94 ? -15.853 -0.747 -5.631 1.00 93.88 94 VAL A CA 1
ATOM 800 C C . VAL A 1 94 ? -15.348 -0.381 -7.027 1.00 93.88 94 VAL A C 1
ATOM 802 O O . VAL A 1 94 ? -14.206 0.037 -7.178 1.00 93.88 94 VAL A O 1
ATOM 805 N N . SER A 1 95 ? -16.191 -0.555 -8.049 1.00 89.88 95 SER A N 1
ATOM 806 C CA . SER A 1 95 ? -15.797 -0.575 -9.470 1.00 89.88 95 SER A CA 1
ATOM 807 C C . SER A 1 95 ? -14.991 0.634 -9.951 1.00 89.88 95 SER A C 1
ATOM 809 O O . SER A 1 95 ? -14.144 0.491 -10.824 1.00 89.88 95 SER A O 1
ATOM 811 N N . ASP A 1 96 ? -15.259 1.823 -9.414 1.00 88.88 96 ASP A N 1
ATOM 812 C CA . ASP A 1 96 ? -14.645 3.083 -9.837 1.00 88.88 96 ASP A CA 1
ATOM 813 C C . ASP A 1 96 ? -13.632 3.635 -8.818 1.00 88.88 96 ASP A C 1
ATOM 815 O O . ASP A 1 96 ? -13.163 4.765 -8.961 1.00 88.88 96 ASP A O 1
ATOM 819 N N . LYS A 1 97 ? -13.289 2.866 -7.775 1.00 92.44 97 LYS A N 1
ATOM 820 C CA . LYS A 1 97 ? -12.393 3.302 -6.696 1.00 92.44 97 LYS A CA 1
ATOM 821 C C . LYS A 1 97 ? -11.174 2.399 -6.624 1.00 92.44 97 LYS A C 1
ATOM 823 O O . LYS A 1 97 ? -11.284 1.204 -6.391 1.00 92.44 97 LYS A O 1
ATOM 828 N N . ARG A 1 98 ? -9.997 3.003 -6.792 1.00 90.75 98 ARG A N 1
ATOM 829 C CA . ARG A 1 98 ? -8.722 2.272 -6.874 1.00 90.75 98 ARG A CA 1
ATOM 830 C C . ARG A 1 98 ? -8.054 2.022 -5.520 1.00 90.75 98 ARG A C 1
ATOM 832 O O . ARG A 1 98 ? -7.268 1.093 -5.413 1.00 90.75 98 ARG A O 1
ATOM 839 N N . ILE A 1 99 ? -8.318 2.865 -4.516 1.00 95.50 99 ILE A N 1
ATOM 840 C CA . ILE A 1 99 ? -7.544 2.880 -3.259 1.00 95.50 99 ILE A CA 1
ATOM 841 C C . ILE A 1 99 ? -8.405 2.603 -2.018 1.00 95.50 99 ILE A C 1
ATOM 843 O O . ILE A 1 99 ? -7.946 1.908 -1.118 1.00 95.50 99 ILE A O 1
ATOM 847 N N . LEU A 1 100 ? -9.640 3.120 -1.951 1.00 96.12 100 LEU A N 1
ATOM 848 C CA . LEU A 1 100 ? -10.511 3.008 -0.769 1.00 96.12 100 LEU A CA 1
ATOM 849 C C . LEU A 1 100 ? -9.763 3.374 0.531 1.00 96.12 100 LEU A C 1
ATOM 851 O O . LEU A 1 100 ? -9.275 4.494 0.662 1.00 96.12 100 LEU A O 1
ATOM 855 N N . ASN A 1 101 ? -9.673 2.440 1.477 1.00 97.81 101 ASN A N 1
ATOM 856 C CA . ASN A 1 101 ? -9.047 2.622 2.782 1.00 97.81 101 ASN A CA 1
ATOM 857 C C . ASN A 1 101 ? -7.606 2.086 2.839 1.00 97.81 101 ASN A C 1
ATOM 859 O O . ASN A 1 101 ? -7.001 2.073 3.907 1.00 97.81 101 ASN A O 1
ATOM 863 N N . HIS A 1 102 ? -7.025 1.666 1.713 1.00 98.19 102 HIS A N 1
ATOM 864 C CA . HIS A 1 102 ? -5.664 1.138 1.694 1.00 98.19 102 HIS A CA 1
ATOM 865 C C . HIS A 1 102 ? -4.602 2.233 1.871 1.00 98.19 102 HIS A C 1
ATOM 867 O O . HIS A 1 102 ? -4.775 3.403 1.515 1.00 98.19 102 HIS A O 1
ATOM 873 N N . SER A 1 103 ? -3.453 1.831 2.411 1.00 98.00 103 SER A N 1
ATOM 874 C CA . SER A 1 103 ? -2.325 2.725 2.676 1.00 98.00 103 SER A CA 1
ATOM 875 C C . SER A 1 103 ? -1.531 3.090 1.421 1.00 98.00 103 SER A C 1
ATOM 877 O O . SER A 1 103 ? -0.984 4.186 1.351 1.00 98.00 103 SER A O 1
ATOM 879 N N . VAL A 1 104 ? -1.483 2.196 0.425 1.00 98.00 104 VAL A N 1
ATOM 880 C CA . VAL A 1 104 ? -0.698 2.345 -0.819 1.00 98.00 104 VAL A CA 1
ATOM 881 C C . VAL A 1 104 ? 0.790 2.606 -0.533 1.00 98.00 104 VAL A C 1
ATOM 883 O O . VAL A 1 104 ? 1.462 3.338 -1.245 1.00 98.00 104 VAL A O 1
ATOM 886 N N . LEU A 1 105 ? 1.331 2.008 0.534 1.00 98.31 105 LEU A N 1
ATOM 887 C CA . LEU A 1 105 ? 2.724 2.224 0.954 1.00 98.31 105 LEU A CA 1
ATOM 888 C C . LEU A 1 105 ? 3.743 1.333 0.235 1.00 98.31 105 LEU A C 1
ATOM 890 O O . LEU A 1 105 ? 4.943 1.578 0.337 1.00 98.31 105 LEU A O 1
ATOM 894 N N . THR A 1 106 ? 3.287 0.297 -0.473 1.00 97.75 106 THR A N 1
ATOM 895 C CA . THR A 1 106 ? 4.151 -0.728 -1.076 1.00 97.75 106 THR A CA 1
ATOM 896 C C . THR A 1 106 ? 5.257 -0.164 -1.979 1.00 97.75 106 THR A C 1
ATOM 898 O O . THR A 1 106 ? 6.390 -0.622 -1.823 1.00 97.75 106 THR A O 1
ATOM 901 N N . PRO A 1 107 ? 5.015 0.832 -2.864 1.00 97.44 107 PRO A N 1
ATOM 902 C CA . PRO A 1 107 ? 6.087 1.408 -3.678 1.00 97.44 107 PRO A CA 1
ATOM 903 C C . PRO A 1 107 ? 7.200 2.014 -2.814 1.00 97.44 107 PRO A C 1
ATOM 905 O O . PRO A 1 107 ? 8.367 1.677 -2.989 1.00 97.44 107 PRO A O 1
ATOM 908 N N . MET A 1 108 ? 6.836 2.819 -1.814 1.00 98.38 108 MET A N 1
ATOM 909 C CA . MET A 1 108 ? 7.778 3.503 -0.922 1.00 98.38 108 MET A CA 1
ATOM 910 C C . MET A 1 108 ? 8.510 2.527 0.009 1.00 98.38 108 MET A C 1
ATOM 912 O O . MET A 1 108 ? 9.710 2.678 0.238 1.00 98.38 108 MET A O 1
ATOM 916 N N . LEU A 1 109 ? 7.819 1.500 0.514 1.00 98.31 109 LEU A N 1
ATOM 917 C CA . LEU A 1 109 ? 8.409 0.450 1.354 1.00 98.31 109 LEU A CA 1
ATOM 918 C C . LEU A 1 109 ? 9.442 -0.389 0.597 1.00 98.31 109 LEU A C 1
ATOM 920 O O . LEU A 1 109 ? 10.477 -0.755 1.153 1.00 98.31 109 LEU A O 1
ATOM 924 N N . ASN A 1 110 ? 9.163 -0.729 -0.661 1.00 98.19 110 ASN A N 1
ATOM 925 C CA . ASN A 1 110 ? 9.985 -1.682 -1.404 1.00 98.19 110 ASN A CA 1
ATOM 926 C C . ASN A 1 110 ? 11.213 -1.047 -2.061 1.00 98.19 110 ASN A C 1
ATOM 928 O O . ASN A 1 110 ? 12.172 -1.763 -2.335 1.00 98.19 110 ASN A O 1
ATOM 932 N N . VAL A 1 111 ? 11.221 0.277 -2.250 1.00 97.94 111 VAL A N 1
ATOM 933 C CA . VAL A 1 111 ? 12.424 1.021 -2.669 1.00 97.94 111 VAL A CA 1
ATOM 934 C C . VAL A 1 111 ? 13.197 1.642 -1.498 1.00 97.94 111 VAL A C 1
ATOM 936 O O . VAL A 1 111 ? 14.217 2.289 -1.710 1.00 97.94 111 VAL A O 1
ATOM 939 N N . GLY A 1 112 ? 12.736 1.442 -0.258 1.00 98.06 112 GLY A N 1
ATOM 940 C CA . GLY A 1 112 ? 13.432 1.895 0.950 1.00 98.06 112 GLY A CA 1
ATOM 941 C C . GLY A 1 112 ? 13.220 3.366 1.319 1.00 98.06 112 GLY A C 1
ATOM 942 O O . GLY A 1 112 ? 13.921 3.867 2.195 1.00 98.06 112 GLY A O 1
ATOM 943 N N . LEU A 1 113 ? 12.244 4.052 0.711 1.00 98.50 113 LEU A N 1
ATOM 944 C CA . LEU A 1 113 ? 11.832 5.395 1.144 1.00 98.50 113 LEU A CA 1
ATOM 945 C C . LEU A 1 113 ? 11.145 5.369 2.512 1.00 98.50 113 LEU A C 1
ATOM 947 O O . LEU A 1 113 ? 11.133 6.377 3.200 1.00 98.50 113 LEU A O 1
ATOM 951 N N . LEU A 1 114 ? 10.577 4.234 2.917 1.00 98.62 114 LEU A N 1
ATOM 952 C CA . LEU A 1 114 ? 10.110 3.986 4.279 1.00 98.62 114 LEU A CA 1
ATOM 953 C C . LEU A 1 114 ? 10.611 2.618 4.732 1.00 98.62 114 LEU A C 1
ATOM 955 O O . LEU A 1 114 ? 10.640 1.669 3.948 1.00 98.62 114 LEU A O 1
ATOM 959 N N . THR A 1 115 ? 10.966 2.494 6.009 1.00 98.50 115 THR A N 1
ATOM 960 C CA . THR A 1 115 ? 11.276 1.187 6.600 1.00 98.50 115 THR A CA 1
ATOM 961 C C . THR A 1 115 ? 10.011 0.564 7.200 1.00 98.50 115 THR A C 1
ATOM 963 O O . THR A 1 115 ? 9.140 1.296 7.680 1.00 98.50 115 THR A O 1
ATOM 966 N N . PRO A 1 116 ? 9.892 -0.779 7.234 1.00 98.50 116 PRO A N 1
ATOM 967 C CA . PRO A 1 116 ? 8.777 -1.445 7.909 1.00 98.50 116 PRO A CA 1
ATOM 968 C C . PRO A 1 116 ? 8.632 -1.008 9.370 1.00 98.50 116 PRO A C 1
ATOM 970 O O . PRO A 1 116 ? 7.528 -0.698 9.804 1.00 98.50 116 PRO A O 1
ATOM 973 N N . GLN A 1 117 ? 9.752 -0.901 10.095 1.00 98.56 117 GLN A N 1
ATOM 974 C CA . GLN A 1 117 ? 9.757 -0.471 11.494 1.00 98.56 117 GLN A CA 1
ATOM 975 C C . GLN A 1 117 ? 9.194 0.946 11.660 1.00 98.56 117 GLN A C 1
ATOM 977 O O . GLN A 1 117 ? 8.344 1.157 12.514 1.00 98.56 117 GLN A O 1
ATOM 982 N N . PHE A 1 118 ? 9.585 1.895 10.798 1.00 98.69 118 PHE A N 1
ATOM 983 C CA . PHE A 1 118 ? 9.064 3.264 10.842 1.00 98.69 118 PHE A CA 1
ATOM 984 C C . PHE A 1 118 ? 7.538 3.308 10.673 1.00 98.69 118 PHE A C 1
ATOM 986 O O . PHE A 1 118 ? 6.850 4.051 11.371 1.00 98.69 118 PHE A O 1
ATOM 993 N N . VAL A 1 119 ? 7.001 2.491 9.763 1.00 98.75 119 VAL A N 1
ATOM 994 C CA . VAL A 1 119 ? 5.554 2.405 9.527 1.00 98.75 119 VAL A CA 1
ATOM 995 C C . VAL A 1 119 ? 4.830 1.763 10.713 1.00 98.75 119 VAL A C 1
ATOM 997 O O . VAL A 1 119 ? 3.788 2.270 11.127 1.00 98.75 119 VAL A O 1
ATOM 1000 N N . VAL A 1 120 ? 5.377 0.681 11.275 1.00 98.69 120 VAL A N 1
ATOM 1001 C CA . VAL A 1 120 ? 4.796 -0.023 12.432 1.00 98.69 120 VAL A CA 1
ATOM 1002 C C . VAL A 1 120 ? 4.791 0.867 13.674 1.00 98.69 120 VAL A C 1
ATOM 1004 O O . VAL A 1 120 ? 3.747 1.011 14.307 1.00 98.69 120 VAL A O 1
ATOM 1007 N N . ASP A 1 121 ? 5.914 1.515 13.986 1.00 98.62 121 ASP A N 1
ATOM 1008 C CA . ASP A 1 121 ? 6.025 2.424 15.131 1.00 98.62 121 ASP A CA 1
ATOM 1009 C C . ASP A 1 121 ? 5.061 3.606 14.988 1.00 98.62 121 ASP A C 1
ATOM 1011 O O . ASP A 1 121 ? 4.375 3.973 15.943 1.00 98.62 121 ASP A O 1
ATOM 1015 N N . GLY A 1 122 ? 4.960 4.169 13.778 1.00 98.62 122 GLY A N 1
ATOM 1016 C CA . GLY A 1 122 ? 4.009 5.232 13.466 1.00 98.62 122 GLY A CA 1
ATOM 1017 C C . GLY A 1 122 ? 2.558 4.799 13.673 1.00 98.62 122 GLY A C 1
ATOM 1018 O O . GLY A 1 122 ? 1.791 5.532 14.290 1.00 98.62 122 GLY A O 1
ATOM 1019 N N . ALA A 1 123 ? 2.191 3.600 13.216 1.00 98.62 123 ALA A N 1
ATOM 1020 C CA . ALA A 1 123 ? 0.835 3.072 13.353 1.00 98.62 123 ALA A C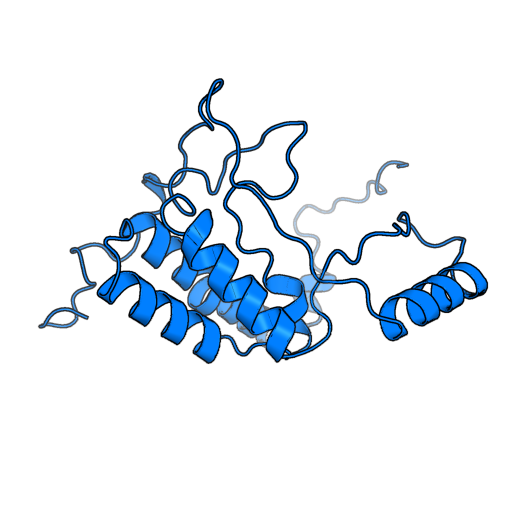A 1
ATOM 1021 C C . ALA A 1 123 ? 0.462 2.804 14.816 1.00 98.62 123 ALA A C 1
ATOM 1023 O O . ALA A 1 123 ? -0.621 3.191 15.252 1.00 98.62 123 ALA A O 1
ATOM 1024 N N . LEU A 1 124 ? 1.371 2.189 15.581 1.00 98.12 124 LEU A N 1
ATOM 1025 C CA . LEU A 1 124 ? 1.186 1.939 17.011 1.00 98.12 124 LEU A CA 1
ATOM 1026 C C . LEU A 1 124 ? 1.043 3.247 17.788 1.00 98.12 124 LEU A C 1
ATOM 1028 O O . LEU A 1 124 ? 0.116 3.384 18.581 1.00 98.12 124 LEU A O 1
ATOM 1032 N N . LYS A 1 125 ? 1.926 4.220 17.534 1.00 98.25 125 LYS A N 1
ATOM 1033 C CA . LYS A 1 125 ? 1.853 5.538 18.168 1.00 98.25 125 LYS A CA 1
ATOM 1034 C C . LYS A 1 125 ? 0.538 6.241 17.829 1.00 98.25 125 LYS A C 1
ATOM 1036 O O . LYS A 1 125 ? -0.150 6.717 18.725 1.00 98.25 125 LYS A O 1
ATOM 1041 N N . TYR A 1 126 ? 0.166 6.274 16.550 1.00 98.50 126 TYR A N 1
ATOM 1042 C CA . TYR A 1 126 ? -1.065 6.926 16.116 1.00 98.50 126 TYR A CA 1
ATOM 1043 C C . TYR A 1 126 ? -2.302 6.287 16.761 1.00 98.50 126 TYR A C 1
ATOM 1045 O O . TYR A 1 126 ? -3.174 7.009 17.228 1.00 98.50 126 TYR A O 1
ATOM 1053 N N . ALA A 1 127 ? -2.355 4.957 16.862 1.00 97.25 127 ALA A N 1
ATOM 1054 C CA . ALA A 1 127 ? -3.452 4.236 17.510 1.00 97.25 127 ALA A CA 1
ATOM 1055 C C . ALA A 1 127 ? -3.482 4.361 19.047 1.00 97.25 127 ALA A C 1
ATOM 1057 O O . ALA A 1 127 ? -4.507 4.094 19.661 1.00 97.25 127 ALA A O 1
ATOM 1058 N N . GLN A 1 128 ? -2.381 4.753 19.696 1.00 95.12 128 GLN A N 1
ATOM 1059 C CA . GLN A 1 128 ? -2.397 5.099 21.125 1.00 95.12 128 GLN A CA 1
ATOM 1060 C C . GLN A 1 128 ? -3.007 6.484 21.365 1.00 95.12 128 GLN A C 1
ATOM 1062 O O . GLN A 1 128 ? -3.643 6.715 22.391 1.00 95.12 128 GLN A O 1
ATOM 1067 N N . GLU A 1 129 ? -2.785 7.409 20.431 1.00 97.06 129 GLU A N 1
ATOM 1068 C CA . GLU A 1 129 ? -3.249 8.799 20.511 1.00 97.06 129 GLU A CA 1
ATOM 1069 C C . GLU A 1 129 ? -4.664 8.980 19.935 1.00 97.06 129 GLU A C 1
ATOM 1071 O O . GLU A 1 129 ? -5.352 9.945 20.267 1.00 97.06 129 GLU A O 1
ATOM 1076 N N . ASN A 1 130 ? -5.106 8.051 19.085 1.00 96.25 130 ASN A N 1
ATOM 1077 C CA . ASN A 1 130 ? -6.380 8.083 18.375 1.00 96.25 130 ASN A CA 1
ATOM 1078 C C . ASN A 1 130 ? -7.066 6.724 18.549 1.00 96.25 130 ASN A C 1
ATOM 1080 O O . ASN A 1 130 ? -6.415 5.701 18.383 1.00 96.25 130 ASN A O 1
ATOM 1084 N N . ASP A 1 131 ? -8.364 6.702 18.855 1.00 93.50 131 ASP A N 1
ATOM 1085 C CA . ASP A 1 131 ? -9.165 5.492 19.124 1.00 93.50 131 ASP A CA 1
ATOM 1086 C C . ASP A 1 131 ? -9.399 4.640 17.854 1.00 93.50 131 ASP A C 1
ATOM 1088 O O . ASP A 1 131 ? -10.512 4.515 17.342 1.00 93.50 131 ASP A O 1
ATOM 1092 N N . ILE A 1 132 ? -8.315 4.113 17.280 1.00 97.81 132 ILE A N 1
ATOM 1093 C CA . ILE A 1 132 ? -8.316 3.302 16.062 1.00 97.81 132 ILE A CA 1
ATOM 1094 C C . ILE A 1 132 ? -8.842 1.915 16.390 1.00 97.81 132 ILE A C 1
ATOM 1096 O O . ILE A 1 132 ? -8.359 1.249 17.308 1.00 97.81 132 ILE A O 1
ATOM 1100 N N . ARG A 1 133 ? -9.791 1.432 15.579 1.00 97.31 133 ARG A N 1
ATOM 1101 C CA . ARG A 1 133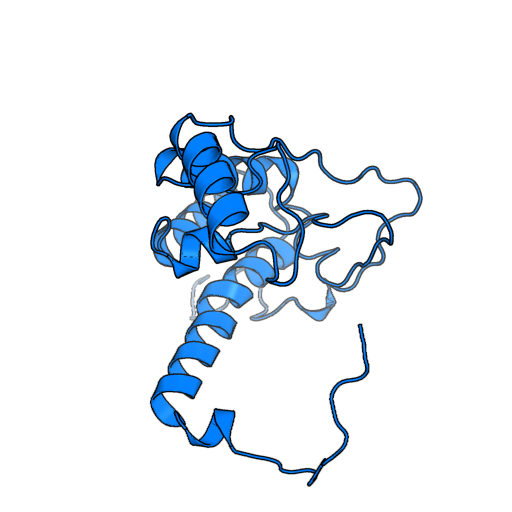 ? -10.311 0.070 15.737 1.00 97.31 133 ARG A CA 1
ATOM 1102 C C . ARG A 1 133 ? -9.185 -0.955 15.718 1.00 97.31 133 ARG A C 1
ATOM 1104 O O . ARG A 1 133 ? -8.383 -1.006 14.782 1.00 97.31 133 ARG A O 1
ATOM 1111 N N . ILE A 1 134 ? -9.188 -1.834 16.715 1.00 96.88 134 ILE A N 1
ATOM 1112 C CA . ILE A 1 134 ? -8.131 -2.830 16.879 1.00 96.88 134 ILE A CA 1
ATOM 1113 C C . ILE A 1 134 ? -7.987 -3.752 15.665 1.00 96.88 134 ILE A C 1
ATOM 1115 O O . ILE A 1 134 ? -6.867 -4.064 15.280 1.00 96.88 134 ILE A O 1
ATOM 1119 N N . ASN A 1 135 ? -9.086 -4.108 14.993 1.00 97.81 135 ASN A N 1
ATOM 1120 C CA . ASN A 1 135 ? -9.042 -4.943 13.793 1.00 97.81 135 ASN A CA 1
ATOM 1121 C C . ASN A 1 135 ? -8.392 -4.238 12.587 1.00 97.81 135 ASN A C 1
ATOM 1123 O O . ASN A 1 135 ? -7.790 -4.895 11.738 1.00 97.81 135 ASN A O 1
ATOM 1127 N N . SER A 1 136 ? -8.461 -2.904 12.533 1.00 98.50 136 SER A N 1
ATOM 1128 C CA . SER A 1 136 ? -7.728 -2.102 11.551 1.00 98.50 136 SER A CA 1
ATOM 1129 C C . SER A 1 136 ? -6.241 -2.004 11.887 1.00 98.50 136 SER A C 1
ATOM 1131 O O . SER A 1 136 ? -5.410 -2.194 11.000 1.00 98.50 136 SER A O 1
ATOM 1133 N N . LEU A 1 137 ? -5.899 -1.739 13.154 1.00 98.38 137 LEU A N 1
ATOM 1134 C CA . LEU A 1 137 ? -4.508 -1.670 13.617 1.00 98.38 137 LEU A CA 1
ATOM 1135 C C . LEU A 1 137 ? -3.792 -3.019 13.456 1.00 98.38 137 LEU A C 1
ATOM 1137 O O . LEU A 1 137 ? -2.732 -3.083 12.833 1.00 98.38 137 LEU A O 1
ATOM 1141 N N . GLU A 1 138 ? -4.379 -4.092 13.994 1.00 98.00 138 GLU A N 1
ATOM 1142 C CA . GLU A 1 138 ? -3.845 -5.454 13.913 1.00 98.00 138 GLU A CA 1
ATOM 1143 C C . GLU A 1 138 ? -3.741 -5.909 12.462 1.00 98.00 138 GLU A C 1
ATOM 1145 O O . GLU A 1 138 ? -2.667 -6.343 12.052 1.00 98.00 138 GLU A O 1
ATOM 1150 N N . GLY A 1 139 ? -4.807 -5.742 11.669 1.00 98.00 139 GLY A N 1
ATOM 1151 C CA . GLY A 1 139 ? -4.806 -6.103 10.253 1.00 98.00 139 GLY A CA 1
ATOM 1152 C C . GLY A 1 139 ? -3.679 -5.407 9.494 1.00 98.00 139 GLY A C 1
ATOM 1153 O O . GLY A 1 139 ? -2.869 -6.070 8.850 1.00 98.00 139 GLY A O 1
ATOM 1154 N N . PHE A 1 140 ? -3.547 -4.086 9.647 1.00 98.56 140 PHE A N 1
ATOM 1155 C CA . PHE A 1 140 ? -2.492 -3.312 8.994 1.00 98.56 140 PHE A CA 1
ATOM 1156 C C . PHE A 1 140 ? -1.082 -3.779 9.387 1.00 98.56 140 PHE A C 1
ATOM 1158 O O . PHE A 1 140 ? -0.240 -4.010 8.516 1.00 98.56 140 PHE A O 1
ATOM 1165 N N . ILE A 1 141 ? -0.824 -3.965 10.687 1.00 98.19 141 ILE A N 1
ATOM 1166 C CA . ILE A 1 141 ? 0.474 -4.441 11.184 1.00 98.19 141 ILE A CA 1
ATOM 1167 C C . ILE A 1 141 ? 0.758 -5.859 10.677 1.00 98.19 141 ILE A C 1
ATOM 1169 O O . ILE A 1 141 ? 1.865 -6.122 10.203 1.00 98.19 141 ILE A O 1
ATOM 1173 N N . ARG A 1 142 ? -0.233 -6.758 10.695 1.00 98.06 142 ARG A N 1
ATOM 1174 C CA . ARG A 1 142 ? -0.110 -8.144 10.219 1.00 98.06 142 ARG A CA 1
ATOM 1175 C C . ARG A 1 142 ? 0.268 -8.227 8.742 1.00 98.06 142 ARG A C 1
ATOM 1177 O O . ARG A 1 142 ? 1.061 -9.098 8.384 1.00 98.06 142 ARG A O 1
ATOM 1184 N N . GLN A 1 143 ? -0.206 -7.316 7.889 1.00 98.38 143 GLN A N 1
ATOM 1185 C CA . GLN A 1 143 ? 0.246 -7.269 6.491 1.00 98.38 143 GLN A CA 1
ATOM 1186 C C . GLN A 1 143 ? 1.752 -6.961 6.372 1.00 98.38 143 GLN A C 1
ATOM 1188 O O . GLN A 1 143 ? 2.431 -7.486 5.487 1.00 98.38 143 GLN A O 1
ATOM 1193 N N . ILE A 1 144 ? 2.300 -6.147 7.281 1.00 98.31 144 ILE A N 1
ATOM 1194 C CA . ILE A 1 144 ? 3.695 -5.684 7.236 1.00 98.31 144 ILE A CA 1
ATOM 1195 C C . ILE A 1 144 ? 4.644 -6.659 7.939 1.00 98.31 144 ILE A C 1
ATOM 1197 O O . ILE A 1 144 ? 5.588 -7.140 7.323 1.00 98.31 144 ILE A O 1
ATOM 1201 N N . ILE A 1 145 ? 4.435 -6.959 9.220 1.00 97.62 145 ILE A N 1
ATOM 1202 C CA . ILE A 1 145 ? 5.363 -7.826 9.972 1.00 97.62 145 ILE A CA 1
ATOM 1203 C C . ILE A 1 145 ? 5.040 -9.313 9.811 1.00 97.62 145 ILE A C 1
ATOM 1205 O O . ILE A 1 145 ? 5.887 -10.156 10.085 1.00 97.62 145 ILE A O 1
ATOM 1209 N N . GLY A 1 146 ? 3.819 -9.634 9.377 1.00 97.38 146 GLY A N 1
ATOM 1210 C CA . GLY A 1 146 ? 3.394 -10.991 9.058 1.00 97.38 146 GLY A CA 1
ATOM 1211 C C . GLY A 1 146 ? 3.670 -11.302 7.594 1.00 97.38 146 GLY A C 1
ATOM 1212 O O . GLY A 1 146 ? 4.714 -11.855 7.265 1.00 97.38 146 GLY A O 1
ATOM 1213 N N . TRP A 1 147 ? 2.745 -10.941 6.702 1.00 98.00 147 TRP A N 1
ATOM 1214 C CA . TRP A 1 147 ? 2.778 -11.386 5.304 1.00 98.00 147 TRP A CA 1
ATOM 1215 C C . TRP A 1 147 ? 4.021 -10.941 4.537 1.00 98.00 147 TRP A C 1
ATOM 1217 O O . TRP A 1 147 ? 4.656 -11.773 3.891 1.00 98.00 147 TRP A O 1
ATOM 1227 N N . ARG A 1 148 ? 4.406 -9.662 4.608 1.00 98.31 148 ARG A N 1
ATOM 1228 C CA . ARG A 1 148 ? 5.589 -9.173 3.882 1.00 98.31 148 ARG A CA 1
ATOM 1229 C C . ARG A 1 148 ? 6.876 -9.871 4.340 1.00 98.31 148 ARG A C 1
ATOM 1231 O O . ARG A 1 148 ? 7.642 -10.323 3.490 1.00 98.31 148 ARG A O 1
ATOM 1238 N N . GLU A 1 149 ? 7.111 -9.996 5.647 1.00 98.12 149 GLU A N 1
ATOM 1239 C CA . GLU A 1 149 ? 8.304 -10.690 6.159 1.00 98.12 149 GLU A CA 1
ATOM 1240 C C . GLU A 1 149 ? 8.248 -12.204 5.916 1.00 98.12 149 GLU A C 1
ATOM 1242 O O . GLU A 1 149 ? 9.261 -12.803 5.550 1.00 98.12 149 GLU A O 1
ATOM 1247 N N . PHE A 1 150 ? 7.067 -12.821 6.025 1.00 98.06 150 PHE A N 1
ATOM 1248 C CA . PHE A 1 150 ? 6.863 -14.230 5.688 1.00 98.06 150 PHE A CA 1
ATOM 1249 C C . PHE A 1 150 ? 7.208 -14.512 4.224 1.00 98.06 150 PHE A C 1
ATOM 1251 O O . PHE A 1 150 ? 7.987 -15.423 3.945 1.00 98.06 150 PHE A O 1
ATOM 1258 N N . MET A 1 151 ? 6.690 -13.708 3.289 1.00 97.00 151 MET A N 1
ATOM 1259 C CA . MET A 1 151 ? 6.964 -13.864 1.858 1.00 97.00 151 MET A CA 1
ATOM 1260 C C . MET A 1 151 ? 8.446 -13.675 1.542 1.00 97.00 151 MET A C 1
ATOM 1262 O O . MET A 1 151 ? 9.007 -14.432 0.750 1.00 97.00 151 MET A O 1
ATOM 1266 N N . ARG A 1 152 ? 9.112 -12.715 2.196 1.00 96.75 152 ARG A N 1
ATOM 1267 C CA . ARG A 1 152 ? 10.563 -12.548 2.074 1.00 96.75 152 ARG A CA 1
ATOM 1268 C C . ARG A 1 152 ? 11.311 -13.786 2.572 1.00 96.75 152 ARG A C 1
ATOM 1270 O O . ARG A 1 152 ? 12.171 -14.297 1.863 1.00 96.75 152 ARG A O 1
ATOM 1277 N N . GLY A 1 153 ? 10.977 -14.293 3.758 1.00 97.50 153 GLY A N 1
ATOM 1278 C CA . GLY A 1 153 ? 11.596 -15.500 4.312 1.00 97.50 153 GLY A CA 1
ATOM 1279 C C . GLY A 1 153 ? 11.368 -16.739 3.441 1.00 97.50 153 GLY A C 1
ATOM 1280 O O . GLY A 1 153 ? 12.288 -17.534 3.240 1.00 97.50 153 GLY A O 1
ATOM 1281 N N . LEU A 1 154 ? 10.167 -16.879 2.876 1.00 96.50 154 LEU A N 1
ATOM 1282 C CA . LEU A 1 154 ? 9.836 -17.946 1.936 1.00 96.50 154 LEU A CA 1
ATOM 1283 C C . LEU A 1 154 ? 10.690 -17.847 0.670 1.00 96.50 154 LEU A C 1
ATOM 1285 O O . LEU A 1 154 ? 11.304 -18.839 0.279 1.00 96.50 154 LEU A O 1
ATOM 1289 N N . TYR A 1 155 ? 10.789 -16.655 0.077 1.00 95.69 155 TYR A N 1
ATOM 1290 C CA . TYR A 1 155 ? 11.619 -16.418 -1.102 1.00 95.69 155 TYR A CA 1
ATOM 1291 C C . TYR A 1 155 ? 13.095 -16.746 -0.843 1.00 95.69 155 TYR A C 1
ATOM 1293 O O . TYR A 1 155 ? 13.697 -17.465 -1.632 1.00 95.69 155 TYR A O 1
ATOM 1301 N N . GLU A 1 156 ? 13.667 -16.319 0.285 1.00 96.56 156 GLU A N 1
ATOM 1302 C CA . GLU A 1 156 ? 15.048 -16.668 0.661 1.00 96.56 156 GLU A CA 1
ATOM 1303 C C . GLU A 1 156 ? 15.230 -18.183 0.841 1.00 96.56 156 GLU A C 1
ATOM 1305 O O . GLU A 1 156 ? 16.255 -18.758 0.471 1.00 96.56 156 GLU A O 1
ATOM 1310 N N . LYS A 1 157 ? 14.222 -18.865 1.398 1.00 96.81 157 LYS A N 1
ATOM 1311 C CA . LYS A 1 157 ? 14.296 -20.303 1.674 1.00 96.81 157 LYS A CA 1
ATOM 1312 C C . LYS A 1 157 ? 14.118 -21.169 0.427 1.00 96.81 157 LYS A C 1
ATOM 1314 O O . LYS A 1 157 ? 14.703 -22.253 0.358 1.00 96.81 157 LYS A O 1
ATOM 1319 N N . LYS A 1 158 ? 13.257 -20.750 -0.499 1.00 96.12 158 LYS A N 1
ATOM 1320 C CA . LYS A 1 158 ? 12.788 -21.553 -1.638 1.00 96.12 158 LYS A CA 1
ATOM 1321 C C . LYS A 1 158 ? 13.332 -21.075 -2.982 1.00 96.12 158 LYS A C 1
ATOM 1323 O O . LYS A 1 158 ? 13.545 -21.896 -3.875 1.00 96.12 158 LYS A O 1
ATOM 1328 N N . GLY A 1 159 ? 13.603 -19.780 -3.119 1.00 94.12 159 GLY A N 1
ATOM 1329 C CA . GLY A 1 159 ? 14.235 -19.158 -4.278 1.00 94.12 159 GLY A CA 1
ATOM 1330 C C . GLY A 1 159 ? 13.596 -19.579 -5.598 1.00 94.12 159 GLY A C 1
ATOM 1331 O O . GLY A 1 159 ? 12.404 -19.393 -5.827 1.00 94.12 159 GLY A O 1
ATOM 1332 N N . THR A 1 160 ? 14.401 -20.194 -6.467 1.00 94.44 160 THR A N 1
ATOM 1333 C CA . THR A 1 160 ? 13.984 -20.659 -7.798 1.00 94.44 160 THR A CA 1
ATOM 1334 C C . THR A 1 160 ? 12.795 -21.619 -7.768 1.00 94.44 160 THR A C 1
ATOM 1336 O O . THR A 1 160 ? 12.032 -21.631 -8.735 1.00 94.44 160 THR A O 1
ATOM 1339 N N . GLN A 1 161 ? 12.612 -22.395 -6.693 1.00 95.38 161 GLN A N 1
ATOM 1340 C CA . GLN A 1 161 ? 11.482 -23.318 -6.592 1.00 95.38 161 GLN A CA 1
ATOM 1341 C C . GLN A 1 161 ? 10.150 -22.565 -6.733 1.00 95.38 161 GLN A C 1
ATOM 1343 O O . GLN A 1 161 ? 9.352 -22.931 -7.587 1.00 95.38 161 GLN A O 1
ATOM 1348 N N . GLU A 1 162 ? 9.958 -21.455 -6.011 1.00 93.25 162 GLU A N 1
ATOM 1349 C CA . GLU A 1 162 ? 8.715 -20.659 -6.063 1.00 93.25 162 GLU A CA 1
ATOM 1350 C C . GLU A 1 162 ? 8.384 -20.175 -7.480 1.00 93.25 162 GLU A C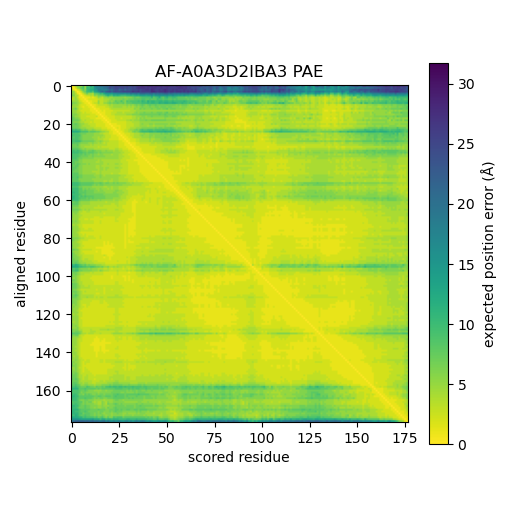 1
ATOM 1352 O O . GLU A 1 162 ? 7.222 -20.075 -7.857 1.00 93.25 162 GLU A O 1
ATOM 1357 N N . ARG A 1 163 ? 9.410 -19.890 -8.291 1.00 90.69 163 ARG A N 1
ATOM 1358 C CA . ARG A 1 163 ? 9.238 -19.403 -9.667 1.00 90.69 163 ARG A CA 1
ATOM 1359 C C . ARG A 1 163 ? 8.948 -20.519 -10.675 1.00 90.69 163 ARG A C 1
ATOM 1361 O O . ARG A 1 163 ? 8.476 -20.231 -11.769 1.00 90.69 163 ARG A O 1
ATOM 1368 N N . THR A 1 164 ? 9.318 -21.760 -10.367 1.00 94.56 164 THR A N 1
ATOM 1369 C CA . THR A 1 164 ? 9.337 -22.865 -11.346 1.00 94.56 164 THR A CA 1
ATOM 1370 C C . THR A 1 164 ? 8.365 -23.993 -11.022 1.00 94.56 164 THR A C 1
ATOM 1372 O O . THR A 1 164 ? 8.127 -24.846 -11.874 1.00 94.56 164 THR A O 1
ATOM 1375 N N . GLU A 1 165 ? 7.778 -23.991 -9.827 1.00 95.25 165 GLU A N 1
ATOM 1376 C CA . GLU A 1 165 ? 6.803 -24.987 -9.406 1.00 95.25 165 GLU A CA 1
ATOM 1377 C C . GLU A 1 165 ? 5.487 -24.840 -10.187 1.00 95.25 165 GLU A C 1
ATOM 1379 O O . GLU A 1 165 ? 4.927 -23.753 -10.319 1.00 95.25 165 GLU A O 1
ATOM 1384 N N . ASN A 1 166 ? 4.965 -25.961 -10.681 1.00 96.75 166 ASN A N 1
ATOM 1385 C CA . ASN A 1 166 ? 3.670 -26.028 -11.351 1.00 96.75 166 ASN A CA 1
ATOM 1386 C C . ASN A 1 166 ? 2.907 -27.254 -10.852 1.00 96.75 166 ASN A C 1
ATOM 1388 O O . ASN A 1 166 ? 2.748 -28.243 -11.567 1.00 96.75 166 ASN A O 1
ATOM 1392 N N . PHE A 1 167 ? 2.453 -27.184 -9.600 1.00 96.69 167 PHE A N 1
ATOM 1393 C CA . PHE A 1 167 ? 1.774 -28.290 -8.920 1.00 96.69 167 PHE A CA 1
ATOM 1394 C C . PHE A 1 167 ? 0.580 -28.847 -9.719 1.00 96.69 167 PHE A C 1
ATOM 1396 O O . PHE A 1 167 ? 0.364 -30.055 -9.752 1.00 96.69 167 PHE A O 1
ATOM 1403 N N . TRP A 1 168 ? -0.176 -27.971 -10.389 1.00 97.56 168 TRP A N 1
ATOM 1404 C CA . TRP A 1 168 ? -1.363 -28.345 -11.166 1.00 97.56 168 TRP A CA 1
ATOM 1405 C C . TRP A 1 168 ? -1.072 -28.686 -12.635 1.00 97.56 168 TRP A C 1
ATOM 1407 O O . TRP A 1 168 ? -1.984 -29.107 -13.343 1.00 97.56 168 TRP A O 1
ATOM 1417 N N . GLY A 1 169 ? 0.165 -28.502 -13.106 1.00 97.31 169 GLY A N 1
ATOM 1418 C CA . GLY A 1 169 ? 0.555 -28.794 -14.487 1.00 97.31 169 GLY A CA 1
ATOM 1419 C C . GLY A 1 169 ? -0.143 -27.926 -15.539 1.00 97.31 169 GLY A C 1
ATOM 1420 O O . GLY A 1 169 ? -0.375 -28.393 -16.650 1.00 97.31 169 GLY A O 1
ATOM 1421 N N . PHE A 1 170 ? -0.512 -26.685 -15.212 1.00 97.00 170 PHE A N 1
ATOM 1422 C CA . PHE A 1 170 ? -1.179 -25.797 -16.168 1.00 97.00 170 PHE A CA 1
ATOM 1423 C C . PHE A 1 170 ? -0.229 -25.334 -17.278 1.00 97.00 170 PHE A C 1
ATOM 1425 O O . PHE A 1 170 ? 0.915 -24.972 -17.011 1.00 97.00 170 PHE A O 1
ATOM 1432 N N . ASP A 1 171 ? -0.734 -25.300 -18.511 1.00 97.19 171 ASP A N 1
ATOM 1433 C CA . ASP A 1 171 ? 0.002 -24.931 -19.729 1.00 97.19 171 ASP A CA 1
ATOM 1434 C C . ASP A 1 171 ? -0.691 -23.828 -20.555 1.00 97.19 171 ASP A C 1
ATOM 1436 O O . ASP A 1 171 ? -0.148 -23.343 -21.553 1.00 97.19 171 ASP A O 1
ATOM 1440 N N . ARG A 1 172 ? -1.892 -23.401 -20.143 1.00 97.00 172 ARG A N 1
ATOM 1441 C CA . ARG A 1 172 ? -2.653 -22.349 -20.822 1.00 97.00 172 ARG A CA 1
ATOM 1442 C C . ARG A 1 172 ? -1.882 -21.028 -20.775 1.00 97.00 172 ARG A C 1
ATOM 1444 O O . ARG A 1 172 ? -1.515 -20.554 -19.702 1.00 97.00 172 ARG A O 1
ATOM 1451 N N . LYS A 1 173 ? -1.707 -20.398 -21.940 1.00 96.94 173 LYS A N 1
ATOM 1452 C CA . LYS A 1 173 ? -1.150 -19.042 -22.041 1.00 96.94 173 LYS A CA 1
ATOM 1453 C C . LYS A 1 173 ? -2.038 -18.025 -21.318 1.00 96.94 173 LYS A C 1
ATOM 1455 O O . LYS A 1 173 ? -3.256 -18.194 -21.253 1.00 96.94 173 LYS A O 1
ATOM 1460 N N . ILE A 1 174 ? -1.421 -16.958 -20.812 1.00 94.38 174 ILE A N 1
ATOM 1461 C CA . ILE A 1 174 ? -2.150 -15.790 -20.307 1.00 94.38 174 ILE A CA 1
ATOM 1462 C C . ILE A 1 174 ? -3.052 -15.274 -21.447 1.00 94.38 174 ILE A C 1
ATOM 1464 O O . ILE A 1 174 ? -2.553 -15.165 -22.569 1.00 94.38 174 ILE A O 1
ATOM 1468 N N . PRO A 1 175 ? -4.357 -15.034 -21.206 1.00 95.19 175 PRO A N 1
ATOM 1469 C CA . PRO A 1 175 ? -5.250 -14.468 -22.215 1.00 95.19 175 PRO A CA 1
ATOM 1470 C C . PRO A 1 175 ? -4.747 -13.116 -22.722 1.00 95.19 175 PRO A C 1
ATOM 1472 O O . PRO A 1 175 ? -4.106 -12.382 -21.969 1.00 95.19 175 PRO A O 1
ATOM 1475 N N . ASP A 1 176 ? -5.073 -12.784 -23.970 1.00 91.00 176 ASP A N 1
ATOM 1476 C CA . ASP A 1 176 ? -4.780 -11.460 -24.517 1.00 91.00 176 ASP A CA 1
ATOM 1477 C C . ASP A 1 176 ? -5.495 -10.378 -23.686 1.00 91.00 176 ASP A C 1
ATOM 1479 O O . ASP A 1 176 ? -6.632 -10.574 -23.242 1.00 91.00 176 ASP A O 1
ATOM 1483 N N . SER A 1 177 ? -4.785 -9.273 -23.439 1.00 76.81 177 SER A N 1
ATOM 1484 C CA . SER A 1 177 ? -5.256 -8.101 -22.687 1.00 76.81 177 SER A CA 1
ATOM 1485 C C . SER A 1 177 ? -6.187 -7.219 -23.503 1.00 76.81 177 SER A C 1
ATOM 1487 O O . SER A 1 177 ? -5.827 -6.969 -24.677 1.00 76.81 177 SER A O 1
#

Radius of gyration: 19.34 Å; Cα contacts (8 Å, |Δi|>4): 160; chains: 1; bounding box: 39×48×57 Å